Protein AF-A0AAD6JAU5-F1 (afdb_monomer_lite)

Sequence (182 aa):
MAEELGVFIPFVGGVDYGHVLLQPLETLCTVEETCVRDKAVESLCRIGSQMRETDLVEWFIPLVKDATIEQLLPIFLSLLKDEFPDVRLNIISKLDQVNQVIGIDLLSQSLLPAIVELAEDRHWRVRLAIIEYIPLLASQLGVGFFDDKLGALCMQWLQDMVCSNYRLRSSCESGYLLSALG

pLDDT: mean 78.56, std 14.15, range [31.66, 93.25]

Foldseek 3Di:
DLLVLLVCQVVQPHQVRNLVSLVVLLVQCPDPDPVSNVSSVVSLVSSLVRHDPVSCVVRVVVSVLVVVCVVVVVVLLVQCVDPDVVSVLVSLVCVVVVCVSCDDPVCVVRVVVSLLVQCVDPDQVSVVSSLLCLLVNCVRNDVVVCCVPVVVVVVVSVVPDDPPDPVSVCSVVVGPPVVSVD

InterPro domains:
  IPR000357 HEAT repeat [PF02985] (72-100)
  IPR011989 Armadillo-like helical [G3DSA:1.25.10.10] (1-66)
  IPR011989 Armadillo-like helical [G3DSA:1.25.10.10] (67-175)
  IPR016024 Armadillo-type fold [SSF48371] (3-155)
  IPR021133 HEAT, type 2 [PS50077] (72-110)
  IPR021133 HEAT, type 2 [PS50077] (111-149)
  IPR051023 Protein Phosphatase 2A Regulatory Subunit A [PTHR10648] (63-163)

Radius of gyration: 22.2 Å; chains: 1; bounding box: 51×30×57 Å

Secondary structure (DSSP, 8-state):
-HHHHTT-GGGTTSGGGGGGGHHHHHHHHTSS-HHHHHHHHHHHHHHHTTS-HHHIIIIIHHHHHHHHHHHHHHHHHHHHT-SSHHHHHHHHHTHHHHHHHH-HHHIIIIIHHHHHHHHT-SSHHHHHHHHHHHHHHHHHH-HHHHIIIIIHHHHHHHHHS-SS-HHHHHHHHHHTHHHH--

Structure (mmCIF, N/CA/C/O backbone):
data_AF-A0AAD6JAU5-F1
#
_entry.id   AF-A0AAD6JAU5-F1
#
loop_
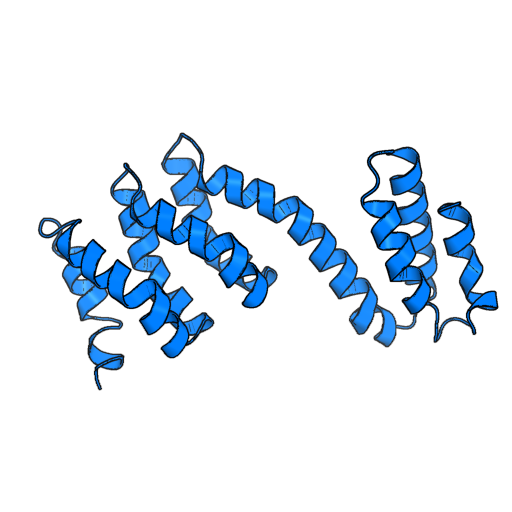_atom_site.group_PDB
_atom_site.id
_atom_site.type_symbol
_atom_site.label_atom_id
_atom_site.label_alt_id
_atom_site.label_comp_id
_atom_site.label_asym_id
_atom_site.label_entity_id
_atom_site.label_seq_id
_atom_site.pdbx_PDB_ins_code
_atom_site.Cartn_x
_atom_site.Cartn_y
_atom_site.Cartn_z
_atom_site.occupancy
_atom_site.B_iso_or_equiv
_atom_site.auth_seq_id
_atom_site.auth_comp_id
_atom_site.auth_asym_id
_atom_site.auth_atom_id
_atom_site.pdbx_PDB_model_num
ATOM 1 N N . MET A 1 1 ? -11.631 13.703 24.278 1.00 65.81 1 MET A N 1
ATOM 2 C CA . MET A 1 1 ? -12.483 13.687 23.068 1.00 65.81 1 MET A CA 1
ATOM 3 C C . MET A 1 1 ? -12.369 12.366 22.312 1.00 65.81 1 MET A C 1
ATOM 5 O O . MET A 1 1 ? -13.384 11.699 22.206 1.00 65.81 1 MET A O 1
ATOM 9 N N . ALA A 1 2 ? -11.178 11.922 21.881 1.00 76.94 2 ALA A N 1
ATOM 10 C CA . ALA A 1 2 ? -11.021 10.607 21.231 1.00 76.94 2 ALA A CA 1
ATOM 11 C C . ALA A 1 2 ? -11.482 9.427 22.115 1.00 76.94 2 ALA A C 1
ATOM 13 O O . ALA A 1 2 ? -12.239 8.581 21.660 1.00 76.94 2 ALA A O 1
ATOM 14 N N . GLU A 1 3 ? -11.111 9.441 23.399 1.00 78.31 3 GLU A N 1
ATOM 15 C CA . GLU A 1 3 ? -11.462 8.405 24.390 1.00 78.31 3 GLU A CA 1
ATOM 16 C C . GLU A 1 3 ? -12.973 8.237 24.626 1.00 78.31 3 GLU A C 1
ATOM 18 O O . GLU A 1 3 ? -13.445 7.143 24.932 1.00 78.31 3 GLU A O 1
ATOM 23 N N . GLU A 1 4 ? -13.754 9.308 24.462 1.00 83.25 4 GLU A N 1
ATOM 24 C CA . GLU A 1 4 ? -15.201 9.258 24.694 1.00 83.25 4 GLU A CA 1
ATOM 25 C C . GLU A 1 4 ? -15.909 8.458 23.598 1.00 83.25 4 GLU A C 1
ATOM 27 O O . GLU A 1 4 ? -16.848 7.720 23.891 1.00 83.25 4 GLU A O 1
ATOM 32 N N . LEU A 1 5 ? -15.410 8.509 22.357 1.00 83.06 5 LEU A N 1
ATOM 33 C CA . LEU A 1 5 ? -15.987 7.783 21.223 1.00 83.06 5 LEU A CA 1
ATOM 34 C C . LEU A 1 5 ? -15.961 6.262 21.432 1.00 83.06 5 LEU A C 1
ATOM 36 O O . LEU A 1 5 ? -16.886 5.572 21.006 1.00 83.06 5 LEU A O 1
ATOM 40 N N . GLY A 1 6 ? -14.974 5.735 22.165 1.00 78.56 6 GLY A N 1
ATOM 41 C CA . GLY A 1 6 ? -14.886 4.310 22.500 1.00 78.56 6 GLY A CA 1
ATOM 42 C C . GLY A 1 6 ? -16.035 3.785 23.375 1.00 78.56 6 GLY A C 1
ATOM 43 O O . GLY A 1 6 ? -16.209 2.572 23.498 1.00 78.56 6 GLY A O 1
ATOM 44 N N . VAL A 1 7 ? -16.826 4.677 23.984 1.00 85.31 7 VAL A N 1
ATOM 45 C CA . VAL A 1 7 ? -17.966 4.340 24.858 1.00 85.31 7 VAL A CA 1
ATOM 46 C C . VAL A 1 7 ? -19.317 4.697 24.222 1.00 85.31 7 VAL A C 1
ATOM 48 O O . VAL A 1 7 ? -20.361 4.476 24.833 1.00 85.31 7 VAL A O 1
ATOM 51 N N . PHE A 1 8 ? -19.326 5.222 22.992 1.00 86.25 8 PHE A N 1
ATOM 52 C CA . PHE A 1 8 ? -20.532 5.760 22.352 1.00 86.25 8 PHE A CA 1
ATOM 53 C C . PHE A 1 8 ? -21.433 4.717 21.673 1.00 86.25 8 PHE A C 1
ATOM 55 O O . PHE A 1 8 ? -22.533 5.064 21.246 1.00 86.25 8 PHE A O 1
ATOM 62 N N . ILE A 1 9 ? -21.028 3.442 21.620 1.00 82.50 9 ILE A N 1
ATOM 63 C CA . ILE A 1 9 ? -21.794 2.347 20.989 1.00 82.50 9 ILE A CA 1
ATOM 64 C C . ILE A 1 9 ? -23.279 2.313 21.422 1.00 82.50 9 ILE A C 1
ATOM 66 O O . ILE A 1 9 ? -24.149 2.228 20.552 1.00 82.50 9 ILE A O 1
ATOM 70 N N . PRO A 1 10 ? -23.632 2.434 22.720 1.00 83.44 10 PRO A N 1
ATOM 71 C CA . PRO A 1 10 ? -25.035 2.411 23.141 1.00 83.44 10 PRO A CA 1
ATOM 72 C C . PRO A 1 10 ? -25.862 3.587 22.603 1.00 83.44 10 PRO A C 1
ATOM 74 O O . PRO A 1 10 ? -27.079 3.476 22.483 1.00 83.44 10 PRO A O 1
ATOM 77 N N . PHE A 1 11 ? -25.217 4.707 22.272 1.00 85.25 11 PHE A N 1
ATOM 78 C CA . PHE A 1 11 ? -25.871 5.938 21.826 1.00 85.25 11 PHE A CA 1
ATOM 79 C C . PHE A 1 11 ? -26.048 6.013 20.305 1.00 85.25 11 PHE A C 1
ATOM 81 O O . PHE A 1 11 ? -26.857 6.807 19.834 1.00 85.25 11 PHE A O 1
ATOM 88 N N . VAL A 1 12 ? -25.336 5.178 19.541 1.00 83.62 12 VAL A N 1
ATOM 89 C CA . VAL A 1 12 ? -25.423 5.125 18.068 1.00 83.62 12 VAL A CA 1
ATOM 90 C C . VAL A 1 12 ? -26.372 4.043 17.543 1.00 83.62 12 VAL A C 1
ATOM 92 O O . VAL A 1 12 ? -26.467 3.853 16.338 1.00 83.62 12 VAL A O 1
ATOM 95 N N . GLY A 1 13 ? -27.102 3.351 18.423 1.00 81.75 13 GLY A N 1
ATOM 96 C CA . GLY A 1 13 ? -28.012 2.263 18.041 1.00 81.75 13 GLY A CA 1
ATOM 97 C C . GLY A 1 13 ? -27.487 0.861 18.356 1.00 81.75 13 GLY A C 1
ATOM 98 O O . GLY A 1 13 ? -28.058 -0.118 17.885 1.00 81.75 13 GLY A O 1
ATOM 99 N N . GLY A 1 14 ? -26.435 0.749 19.174 1.00 84.19 14 GLY A N 1
ATOM 100 C CA . GLY A 1 14 ? -25.863 -0.528 19.597 1.00 84.19 14 GLY A CA 1
ATOM 101 C C . GLY A 1 14 ? -24.732 -1.013 18.691 1.00 84.19 14 GLY A C 1
ATOM 102 O O . GLY A 1 14 ? -24.224 -0.278 17.845 1.00 84.19 14 GLY A O 1
ATOM 103 N N . VAL A 1 15 ? -24.316 -2.265 18.896 1.00 82.69 15 VAL A N 1
ATOM 104 C CA . VAL A 1 15 ? -23.154 -2.862 18.210 1.00 82.69 15 VAL A CA 1
ATOM 105 C C . VAL A 1 15 ? -23.325 -2.935 16.691 1.00 82.69 15 VAL A C 1
ATOM 107 O O . VAL A 1 15 ? -22.339 -2.798 15.976 1.00 82.69 15 VAL A O 1
ATOM 110 N N . ASP A 1 16 ? -24.565 -3.046 16.203 1.00 81.88 16 ASP A N 1
ATOM 111 C CA . ASP A 1 16 ? -24.885 -3.114 14.769 1.00 81.88 16 ASP A CA 1
ATOM 112 C C . ASP A 1 16 ? -24.488 -1.830 14.011 1.00 81.88 16 ASP A C 1
ATOM 114 O O . ASP A 1 16 ? -24.109 -1.876 12.842 1.00 81.88 16 ASP A O 1
ATOM 118 N N . TYR A 1 17 ? -24.529 -0.678 14.688 1.00 85.12 17 TYR A N 1
ATOM 119 C CA . TYR A 1 17 ? -24.205 0.638 14.120 1.00 85.12 17 TYR A CA 1
ATOM 120 C C . TYR A 1 17 ? -22.852 1.178 14.606 1.00 85.12 17 TYR A C 1
ATOM 122 O O . TYR A 1 17 ? -22.498 2.326 14.336 1.00 85.12 17 TYR A O 1
ATOM 130 N N . GLY A 1 18 ? -22.057 0.352 15.296 1.00 83.00 18 GLY A N 1
ATOM 131 C CA . GLY A 1 18 ? -20.743 0.746 15.808 1.00 83.00 18 GLY A CA 1
ATOM 132 C C . GLY A 1 18 ? -19.751 1.154 14.712 1.00 83.00 18 GLY A C 1
ATOM 133 O O . GLY A 1 18 ? -18.861 1.961 14.971 1.00 83.00 18 GLY A O 1
ATOM 134 N N . HIS A 1 19 ? -19.927 0.658 13.482 1.00 85.50 19 HIS A N 1
ATOM 135 C CA . HIS A 1 19 ? -19.072 0.979 12.332 1.00 85.50 19 HIS A CA 1
ATOM 136 C C . HIS A 1 19 ? -19.071 2.478 11.980 1.00 85.50 19 HIS A C 1
ATOM 138 O O . HIS A 1 19 ? -18.064 2.991 11.503 1.00 85.50 19 HIS A O 1
ATOM 144 N N . VAL A 1 20 ? -20.142 3.217 12.298 1.00 87.31 20 VAL A N 1
ATOM 145 C CA . VAL A 1 20 ? -20.247 4.668 12.043 1.00 87.31 20 VAL A CA 1
ATOM 146 C C . VAL A 1 20 ? -19.207 5.472 12.839 1.00 87.31 20 VAL A C 1
ATOM 148 O O . VAL A 1 20 ? -18.802 6.558 12.430 1.00 87.31 20 VAL A O 1
ATOM 151 N N . LEU A 1 21 ? -18.737 4.936 13.969 1.00 86.88 21 LEU A N 1
ATOM 152 C CA . LEU A 1 21 ? -17.722 5.576 14.811 1.00 86.88 21 LEU A CA 1
ATOM 153 C C . LEU A 1 21 ? -16.293 5.391 14.278 1.00 86.88 21 LEU A C 1
ATOM 155 O O . LEU A 1 21 ? -15.388 6.087 14.740 1.00 86.88 21 LEU A O 1
ATOM 159 N N . LEU A 1 22 ? -16.083 4.492 13.310 1.00 86.88 22 LEU A N 1
ATOM 160 C CA . LEU A 1 22 ? -14.762 4.212 12.750 1.00 86.88 22 LEU A CA 1
ATOM 161 C C . LEU A 1 22 ? -14.205 5.401 11.962 1.00 86.88 22 LEU A C 1
ATOM 163 O O . LEU A 1 22 ? -13.053 5.762 12.164 1.00 86.88 22 LEU A O 1
ATOM 167 N N . GLN A 1 23 ? -15.026 6.070 11.151 1.00 87.12 23 GLN A N 1
ATOM 168 C CA . GLN A 1 23 ? -14.590 7.193 10.311 1.00 87.12 23 GLN A CA 1
ATOM 169 C C . GLN A 1 23 ? -14.102 8.419 11.127 1.00 87.12 23 GLN A C 1
ATOM 171 O O . GLN A 1 23 ? -13.032 8.966 10.837 1.00 87.12 23 GLN A O 1
ATOM 176 N N . PRO A 1 24 ? -14.806 8.869 12.187 1.00 88.75 24 PRO A N 1
ATOM 177 C CA . PRO A 1 24 ? -14.270 9.897 13.080 1.00 88.75 24 PRO A CA 1
ATOM 178 C C . PRO A 1 24 ? -12.974 9.474 13.783 1.00 88.75 24 PRO A C 1
ATOM 180 O O . PRO A 1 24 ? -12.075 10.295 13.958 1.00 88.75 24 PRO A O 1
ATOM 183 N N . LEU A 1 25 ? -12.872 8.208 14.198 1.00 87.38 25 LEU A N 1
ATOM 184 C CA . LEU A 1 25 ? -11.688 7.695 14.887 1.00 87.38 25 LEU A CA 1
ATOM 185 C C . LEU A 1 25 ? -10.476 7.576 13.962 1.00 87.38 25 LEU A C 1
ATOM 187 O O . LEU A 1 25 ? -9.376 7.929 14.372 1.00 87.38 25 LEU A O 1
ATOM 191 N N . GLU A 1 26 ? -10.678 7.165 12.715 1.00 86.25 26 GLU A N 1
ATOM 192 C CA . GLU A 1 26 ? -9.663 7.171 11.661 1.00 86.25 26 GLU A CA 1
ATOM 193 C C . GLU A 1 26 ? -9.074 8.572 11.468 1.00 86.25 26 GLU A C 1
ATOM 195 O O . GLU A 1 26 ? -7.857 8.753 11.487 1.00 86.25 26 GLU A O 1
ATOM 200 N N . THR A 1 27 ? -9.936 9.591 11.402 1.00 86.44 27 THR A N 1
ATOM 201 C CA . THR A 1 27 ? -9.494 10.991 11.305 1.00 86.44 27 THR A CA 1
ATOM 202 C C . THR A 1 27 ? -8.655 11.399 12.520 1.00 86.44 27 THR A C 1
ATOM 204 O O . THR A 1 27 ? -7.679 12.127 12.388 1.00 86.44 27 THR A O 1
ATOM 207 N N . LEU A 1 28 ? -8.997 10.919 13.718 1.00 87.12 28 LEU A N 1
ATOM 208 C CA . LEU A 1 28 ? -8.228 11.198 14.934 1.00 87.12 28 LEU A CA 1
ATOM 209 C C . LEU A 1 28 ? -6.897 10.430 14.985 1.00 87.12 28 LEU A C 1
ATOM 211 O O . LEU A 1 28 ? -5.947 10.907 15.606 1.00 87.12 28 LEU A O 1
ATOM 215 N N . CYS A 1 29 ? -6.795 9.282 14.311 1.00 84.12 29 CYS A N 1
ATOM 216 C CA . CYS A 1 29 ? -5.558 8.512 14.181 1.00 84.12 29 CYS A CA 1
ATOM 217 C C . CYS A 1 29 ? -4.517 9.168 13.261 1.00 84.12 29 CYS A C 1
ATOM 219 O O . CYS A 1 29 ? -3.336 8.837 13.367 1.00 84.12 29 CYS A O 1
ATOM 221 N N . THR A 1 30 ? -4.909 10.104 12.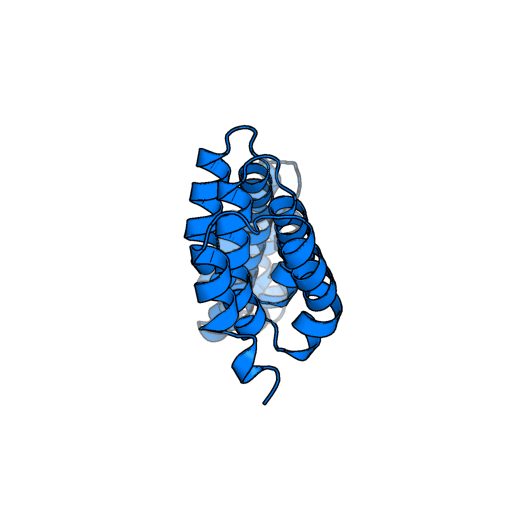396 1.00 84.12 30 THR A N 1
ATOM 222 C CA . THR A 1 30 ? -3.983 10.818 11.497 1.00 84.12 30 THR A CA 1
ATOM 223 C C . THR A 1 30 ? -3.498 12.159 12.057 1.00 84.12 30 THR A C 1
ATOM 225 O O . THR A 1 30 ? -2.586 12.765 11.497 1.00 84.12 30 THR A O 1
ATOM 228 N N . VAL A 1 31 ? -4.043 12.607 13.194 1.00 87.44 31 VAL A N 1
ATOM 229 C CA . VAL A 1 31 ? -3.652 13.862 13.856 1.00 87.44 31 VAL A CA 1
ATOM 230 C C . VAL A 1 31 ? -2.197 13.797 14.340 1.00 87.44 31 VAL A C 1
ATOM 232 O O . VAL A 1 31 ? -1.750 12.779 14.860 1.00 87.44 31 VAL A O 1
ATOM 235 N N . GLU A 1 32 ? -1.447 14.896 14.209 1.00 80.81 32 GLU A N 1
ATOM 236 C CA . GLU A 1 32 ? -0.022 14.948 14.587 1.00 80.81 32 GLU A CA 1
ATOM 237 C C . GLU A 1 32 ? 0.223 14.671 16.082 1.00 80.81 32 GLU A C 1
ATOM 239 O O . GLU A 1 32 ? 1.263 14.128 16.465 1.00 80.81 32 GLU A O 1
ATOM 244 N N . GLU A 1 33 ? -0.743 15.014 16.937 1.00 89.56 33 GLU A N 1
ATOM 245 C CA . GLU A 1 33 ? -0.639 14.855 18.384 1.00 89.56 33 GLU A CA 1
ATOM 246 C C . GLU A 1 33 ? -0.650 13.372 18.792 1.00 89.56 33 GLU A C 1
ATOM 248 O O . GLU A 1 33 ? -1.669 12.681 18.737 1.00 89.56 33 GLU A O 1
ATOM 253 N N . THR A 1 34 ? 0.501 12.881 19.262 1.00 86.12 34 THR A N 1
ATOM 254 C CA . THR A 1 34 ? 0.706 11.477 19.663 1.00 86.12 34 THR A CA 1
ATOM 255 C C . THR A 1 34 ? -0.297 11.017 20.716 1.00 86.12 34 THR A C 1
ATOM 257 O O . THR A 1 34 ? -0.883 9.951 20.566 1.00 86.12 34 THR A O 1
ATOM 260 N N . CYS A 1 35 ? -0.569 11.853 21.722 1.00 87.06 35 CYS A N 1
ATOM 261 C CA . CYS A 1 35 ? -1.530 11.548 22.781 1.00 87.06 35 CYS A CA 1
ATOM 262 C C . CYS A 1 35 ? -2.952 11.328 22.239 1.00 87.06 35 CYS A C 1
ATOM 264 O O . CYS A 1 35 ? -3.690 10.489 22.756 1.00 87.06 35 CYS A O 1
ATOM 266 N N . VAL A 1 36 ? -3.348 12.070 21.198 1.00 88.31 36 VAL A N 1
ATOM 267 C CA . VAL A 1 36 ? -4.672 11.939 20.571 1.00 88.31 36 VAL A CA 1
ATOM 268 C C . VAL A 1 36 ? -4.754 10.642 19.777 1.00 88.31 36 VAL A C 1
ATOM 270 O O . VAL A 1 36 ? -5.749 9.928 19.901 1.00 88.31 36 VAL A O 1
ATOM 273 N N . ARG A 1 37 ? -3.697 10.300 19.031 1.00 88.00 37 ARG A N 1
ATOM 274 C CA . ARG A 1 37 ? -3.624 9.039 18.283 1.00 88.00 37 ARG A CA 1
ATOM 275 C C . ARG A 1 37 ? -3.671 7.824 19.196 1.00 88.00 37 ARG A C 1
ATOM 277 O O . ARG A 1 37 ? -4.463 6.926 18.937 1.00 88.00 37 ARG A O 1
ATOM 284 N N . ASP A 1 38 ? -2.908 7.824 20.287 1.00 86.88 38 ASP A N 1
ATOM 285 C CA . ASP A 1 38 ? -2.909 6.719 21.253 1.00 86.88 38 ASP A CA 1
ATOM 286 C C . ASP A 1 38 ? -4.320 6.480 21.815 1.00 86.88 38 ASP A C 1
ATOM 288 O O . ASP A 1 38 ? -4.797 5.345 21.876 1.00 86.88 38 ASP A O 1
ATOM 292 N N . LYS A 1 39 ? -5.042 7.561 22.137 1.00 89.94 39 LYS A N 1
ATOM 293 C CA . LYS A 1 39 ? -6.429 7.493 22.620 1.00 89.94 39 LYS A CA 1
ATOM 294 C C . LYS A 1 39 ? -7.449 7.117 21.545 1.00 89.94 39 LYS A C 1
ATOM 296 O O . LYS A 1 39 ? -8.445 6.457 21.857 1.00 89.94 39 LYS A O 1
ATOM 301 N N . ALA A 1 40 ? -7.224 7.507 20.294 1.00 90.00 40 ALA A N 1
ATOM 302 C CA . ALA A 1 40 ? -8.049 7.086 19.167 1.00 90.00 40 ALA A CA 1
ATOM 303 C C . ALA A 1 40 ? -7.881 5.583 18.891 1.00 90.00 40 ALA A C 1
ATOM 305 O O . ALA A 1 40 ? -8.878 4.876 18.757 1.00 90.00 40 ALA A O 1
ATOM 306 N N . VAL A 1 41 ? -6.645 5.073 18.925 1.00 89.06 41 VAL A N 1
ATOM 307 C CA . VAL A 1 41 ? -6.339 3.642 18.779 1.00 89.06 41 VAL A CA 1
ATOM 308 C C . VAL A 1 41 ? -6.938 2.829 19.927 1.00 89.06 41 VAL A C 1
ATOM 310 O O . VAL A 1 41 ? -7.568 1.803 19.681 1.00 89.06 41 VAL A O 1
ATOM 313 N N . GLU A 1 42 ? -6.823 3.296 21.173 1.00 90.12 42 GLU A N 1
ATOM 314 C CA . GLU A 1 42 ? -7.460 2.648 22.330 1.00 90.12 42 GLU A CA 1
ATOM 315 C C . GLU A 1 42 ? -8.984 2.523 22.135 1.00 90.12 42 GLU A C 1
ATOM 317 O O . GLU A 1 42 ? -9.574 1.464 22.372 1.00 90.12 42 GLU A O 1
ATOM 322 N N . SER A 1 43 ? -9.616 3.582 21.622 1.00 91.12 43 SER A N 1
ATOM 323 C CA . SER A 1 43 ? -11.053 3.609 21.331 1.00 91.12 43 SER A CA 1
ATOM 324 C C . SER A 1 43 ? -11.437 2.692 20.167 1.00 91.12 43 SER A C 1
ATOM 326 O O . SER A 1 43 ? -12.424 1.965 20.278 1.00 91.12 43 SER A O 1
ATOM 328 N N . LEU A 1 44 ? -10.643 2.656 19.091 1.00 89.94 44 LEU A N 1
ATOM 329 C CA . LEU A 1 44 ? -10.824 1.729 17.967 1.00 89.94 44 LEU A CA 1
ATOM 330 C C . LEU A 1 44 ? -10.743 0.274 18.424 1.00 89.94 44 LEU A C 1
ATOM 332 O O . LEU A 1 44 ? -11.640 -0.507 18.120 1.00 89.94 44 LEU A O 1
ATOM 336 N N . CYS A 1 45 ? -9.719 -0.088 19.201 1.00 89.25 45 CYS A N 1
ATOM 337 C CA . CYS A 1 45 ? -9.559 -1.437 19.746 1.00 89.25 45 CYS A CA 1
ATOM 338 C C . CYS A 1 45 ? -10.750 -1.836 20.627 1.00 89.25 45 CYS A C 1
ATOM 340 O O . CYS A 1 45 ? -11.248 -2.962 20.550 1.00 89.25 45 CYS A O 1
ATOM 342 N N . ARG A 1 46 ? -11.251 -0.900 21.441 1.00 89.31 46 ARG A N 1
ATOM 343 C CA . ARG A 1 46 ? -12.417 -1.129 22.299 1.00 89.31 46 ARG A CA 1
ATOM 344 C C . ARG A 1 46 ? -13.689 -1.374 21.490 1.00 89.31 46 ARG A C 1
ATOM 346 O O . ARG A 1 46 ? -14.461 -2.267 21.847 1.00 89.31 46 ARG A O 1
ATOM 353 N N . ILE A 1 47 ? -13.904 -0.612 20.419 1.00 88.31 47 ILE A N 1
ATOM 354 C CA . ILE A 1 47 ? -15.045 -0.798 19.517 1.00 88.31 47 ILE A CA 1
ATOM 355 C C . ILE A 1 47 ? -14.909 -2.115 18.750 1.00 88.31 47 ILE A C 1
ATOM 357 O O . ILE A 1 47 ? -15.843 -2.913 18.764 1.00 88.31 47 ILE A O 1
ATOM 361 N N . GLY A 1 48 ? -13.732 -2.396 18.184 1.00 86.12 48 GLY A N 1
ATOM 362 C CA . GLY A 1 48 ? -13.445 -3.646 17.479 1.00 86.12 48 GLY A CA 1
ATOM 363 C C . GLY A 1 48 ? -13.702 -4.888 18.339 1.00 86.12 48 GLY A C 1
ATOM 364 O O . GLY A 1 48 ? -14.275 -5.857 17.857 1.00 86.12 48 GLY A O 1
ATOM 365 N N . SER A 1 49 ? -13.395 -4.847 19.643 1.00 87.81 49 SER A N 1
ATOM 366 C CA . SER A 1 49 ? -13.666 -5.972 20.559 1.00 87.81 49 SER A CA 1
ATOM 367 C C . SER A 1 49 ? -15.155 -6.258 20.810 1.00 87.81 49 SER A C 1
ATOM 369 O O . SER A 1 49 ? -15.504 -7.332 21.294 1.00 87.81 49 SER A O 1
ATOM 371 N N . GLN A 1 50 ? -16.029 -5.295 20.510 1.00 86.69 50 GLN A N 1
ATOM 372 C CA . GLN A 1 50 ? -17.479 -5.385 20.701 1.00 86.69 50 GLN A CA 1
ATOM 373 C C . GLN A 1 50 ? -18.237 -5.583 19.380 1.00 86.69 50 GLN A C 1
ATOM 375 O O . GLN A 1 50 ? -19.445 -5.822 19.401 1.00 86.69 50 GLN A O 1
ATOM 380 N N . MET A 1 51 ? -17.551 -5.466 18.240 1.00 84.81 51 MET A N 1
ATOM 381 C CA . MET A 1 51 ? -18.133 -5.662 16.916 1.00 84.81 51 MET A CA 1
ATOM 382 C C . MET A 1 51 ? -18.358 -7.143 16.618 1.00 84.81 51 MET A C 1
ATOM 384 O O . MET A 1 51 ? -17.669 -8.025 17.132 1.00 84.81 51 MET A O 1
ATOM 388 N N . ARG A 1 52 ? -19.331 -7.418 15.747 1.00 86.06 52 ARG A N 1
ATOM 389 C CA . ARG A 1 52 ? -19.550 -8.764 15.213 1.00 86.06 52 ARG A CA 1
ATOM 390 C C . ARG A 1 52 ? -18.470 -9.102 14.193 1.00 86.06 52 ARG A C 1
ATOM 392 O O . ARG A 1 52 ? -17.902 -8.216 13.560 1.00 86.06 52 ARG A O 1
ATOM 399 N N . GLU A 1 53 ? -18.254 -10.394 13.974 1.00 86.19 53 GLU A N 1
ATOM 400 C CA . GLU A 1 53 ? -17.283 -10.886 12.987 1.00 86.19 53 GLU A CA 1
ATOM 401 C C . GLU A 1 53 ? -17.542 -10.337 11.576 1.00 86.19 53 GLU A C 1
ATOM 403 O O . GLU A 1 53 ? -16.594 -10.009 10.869 1.00 86.19 53 GLU A O 1
ATOM 408 N N . THR A 1 54 ? -18.808 -10.165 11.180 1.00 86.31 54 THR A N 1
ATOM 409 C CA . THR A 1 54 ? -19.171 -9.577 9.880 1.00 86.31 54 THR A CA 1
ATOM 410 C C . THR A 1 54 ? -18.700 -8.133 9.754 1.00 86.31 54 THR A C 1
ATOM 412 O O . THR A 1 54 ? -18.036 -7.786 8.782 1.00 86.31 54 THR A O 1
ATOM 415 N N . ASP A 1 55 ? -18.981 -7.315 10.769 1.00 86.06 55 ASP A N 1
ATOM 416 C CA . ASP A 1 55 ? -18.672 -5.884 10.764 1.00 86.06 55 ASP A CA 1
ATOM 417 C C . ASP A 1 55 ? -17.153 -5.654 10.887 1.00 86.06 55 ASP A C 1
ATOM 419 O O . ASP A 1 55 ? -16.603 -4.716 10.309 1.00 86.06 55 ASP A O 1
ATOM 423 N N . LEU A 1 56 ? -16.452 -6.557 11.584 1.00 86.62 56 LEU A N 1
ATOM 424 C CA . LEU A 1 56 ? -14.992 -6.585 11.634 1.00 86.62 56 LEU A CA 1
ATOM 425 C C . LEU A 1 56 ? -14.381 -6.813 10.251 1.00 86.62 56 LEU A C 1
ATOM 427 O O . LEU A 1 56 ? -13.476 -6.079 9.857 1.00 86.62 56 LEU A O 1
ATOM 431 N N . VAL A 1 57 ? -14.863 -7.818 9.516 1.00 87.50 57 VAL A N 1
ATOM 432 C CA . VAL A 1 57 ? -14.330 -8.138 8.184 1.00 87.50 57 VAL A CA 1
ATOM 433 C C . VAL A 1 57 ? -14.669 -7.053 7.167 1.00 87.50 57 VAL A C 1
ATOM 435 O O . VAL A 1 57 ? -13.832 -6.735 6.326 1.00 87.50 57 VAL A O 1
ATOM 438 N N . GLU A 1 58 ? -15.866 -6.478 7.248 1.00 88.00 58 GLU A N 1
ATOM 439 C CA . GLU A 1 58 ? -16.349 -5.507 6.267 1.00 88.00 58 GLU A CA 1
ATOM 440 C C . GLU A 1 58 ? -15.793 -4.093 6.488 1.00 88.00 58 GLU A C 1
ATOM 442 O O . GLU A 1 58 ? -15.494 -3.410 5.514 1.00 88.00 58 GLU A O 1
ATOM 447 N N . TRP A 1 59 ? -15.603 -3.659 7.741 1.00 86.38 59 TRP A N 1
ATOM 448 C CA . TRP A 1 59 ? -15.260 -2.263 8.048 1.00 86.38 59 TRP A CA 1
ATOM 449 C C . TRP A 1 59 ? -13.926 -2.101 8.772 1.00 86.38 59 TRP A C 1
ATOM 451 O O . TRP A 1 59 ? -13.141 -1.216 8.439 1.00 86.38 59 TRP A O 1
ATOM 461 N N . PHE A 1 60 ? -13.639 -2.952 9.759 1.00 85.50 60 PHE A N 1
ATOM 462 C CA . PHE A 1 60 ? -12.450 -2.785 10.597 1.00 85.50 60 PHE A CA 1
ATOM 463 C C . PHE A 1 60 ? -11.166 -3.238 9.889 1.00 85.50 60 PHE A C 1
ATOM 465 O O . PHE A 1 60 ? -10.155 -2.537 9.929 1.00 85.50 60 PHE A O 1
ATOM 472 N N . ILE A 1 61 ? -11.196 -4.398 9.223 1.00 87.31 61 ILE A N 1
ATOM 473 C CA . ILE A 1 61 ? -10.033 -4.930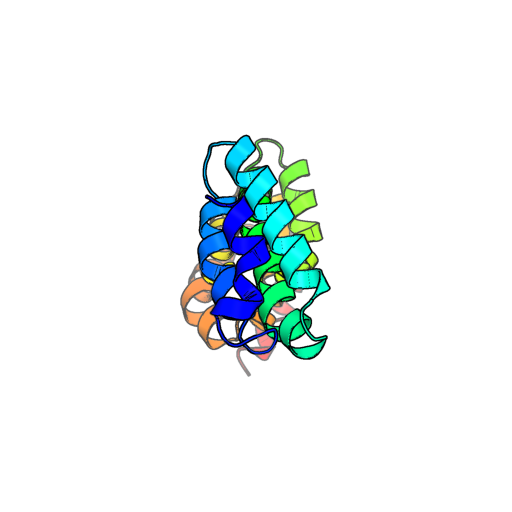 8.499 1.00 87.31 61 ILE A CA 1
ATOM 474 C C . ILE A 1 61 ? -9.604 -3.996 7.354 1.00 87.31 61 ILE A C 1
ATOM 476 O O . ILE A 1 61 ? -8.408 -3.696 7.292 1.00 87.31 61 ILE A O 1
ATOM 480 N N . PRO A 1 62 ? -10.507 -3.507 6.476 1.00 87.19 62 PRO A N 1
ATOM 481 C CA . PRO A 1 62 ? -10.126 -2.574 5.418 1.00 87.19 62 PRO A CA 1
ATOM 482 C C . PRO A 1 62 ? -9.535 -1.277 5.965 1.00 87.19 62 PRO A C 1
ATOM 484 O O . PRO A 1 62 ? -8.462 -0.890 5.526 1.00 87.19 62 PRO A O 1
ATOM 487 N N . LEU A 1 63 ? -10.133 -0.687 7.005 1.00 87.00 63 LEU A N 1
ATOM 488 C CA . LEU A 1 63 ? -9.626 0.543 7.623 1.00 87.00 63 LEU A CA 1
ATOM 489 C C . LEU A 1 63 ? -8.182 0.397 8.119 1.00 87.00 63 LEU A C 1
ATOM 491 O O . LEU A 1 63 ? -7.326 1.229 7.826 1.00 87.00 63 LEU A O 1
ATOM 495 N N . VAL A 1 64 ? -7.875 -0.679 8.852 1.00 85.94 64 VAL A N 1
ATOM 496 C CA . VAL A 1 64 ? -6.507 -0.916 9.349 1.00 85.94 64 VAL A CA 1
ATOM 497 C C . VAL A 1 64 ? -5.543 -1.181 8.193 1.00 85.94 64 VAL A C 1
ATOM 499 O O . VAL A 1 64 ?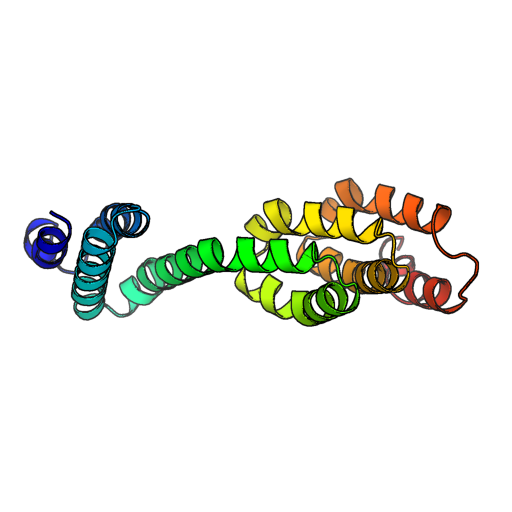 -4.395 -0.724 8.220 1.00 85.94 64 VAL A O 1
ATOM 502 N N . LYS A 1 65 ? -5.996 -1.919 7.175 1.00 85.69 65 LYS A N 1
ATOM 503 C CA . LYS A 1 65 ? -5.211 -2.205 5.976 1.00 85.69 65 LYS A CA 1
ATOM 504 C C . LYS A 1 65 ? -4.862 -0.909 5.237 1.00 85.69 65 LYS A C 1
ATOM 506 O O . LYS A 1 65 ? -3.686 -0.698 4.949 1.00 85.69 65 LYS A O 1
ATOM 511 N N . ASP A 1 66 ? -5.841 -0.048 4.992 1.00 84.69 66 ASP A N 1
ATOM 512 C CA . ASP A 1 66 ? -5.680 1.200 4.248 1.00 84.69 66 ASP A CA 1
ATOM 513 C C . ASP A 1 66 ? -4.773 2.172 5.009 1.00 84.69 66 ASP A C 1
ATOM 515 O O . ASP A 1 66 ? -3.776 2.630 4.453 1.00 84.69 66 ASP A O 1
ATOM 519 N N . ALA A 1 67 ? -4.988 2.352 6.317 1.00 82.81 67 ALA A N 1
ATOM 520 C CA . ALA A 1 67 ? -4.107 3.162 7.162 1.00 82.81 67 ALA A CA 1
ATOM 521 C C . ALA A 1 67 ? -2.653 2.648 7.171 1.00 82.81 67 ALA A C 1
ATOM 523 O O . ALA A 1 67 ? -1.698 3.428 7.159 1.00 82.81 67 ALA A O 1
ATOM 524 N N . THR A 1 68 ? -2.458 1.324 7.163 1.00 84.88 68 THR A N 1
ATOM 525 C CA . THR A 1 68 ? -1.115 0.726 7.080 1.00 84.88 68 THR A CA 1
ATOM 526 C C . THR A 1 68 ? -0.479 0.985 5.716 1.00 84.88 68 THR A C 1
ATOM 528 O O . THR A 1 68 ? 0.708 1.309 5.640 1.00 84.88 68 THR A O 1
ATOM 531 N N . ILE A 1 69 ? -1.252 0.859 4.634 1.00 86.19 69 ILE A N 1
ATOM 532 C CA . ILE A 1 69 ? -0.785 1.125 3.271 1.00 86.19 69 ILE A CA 1
ATOM 533 C C . ILE A 1 69 ? -0.406 2.597 3.121 1.00 86.19 69 ILE A C 1
ATOM 535 O O . ILE A 1 69 ? 0.675 2.874 2.614 1.00 86.19 69 ILE A O 1
ATOM 539 N N . GLU A 1 70 ? -1.221 3.533 3.600 1.00 84.00 70 GLU A N 1
ATOM 540 C CA . GLU A 1 70 ? -0.936 4.971 3.528 1.00 84.00 70 GLU A CA 1
ATOM 541 C C . GLU A 1 70 ? 0.375 5.356 4.219 1.00 84.00 70 GLU A C 1
ATOM 543 O O . GLU A 1 70 ? 1.085 6.242 3.746 1.00 84.00 70 GLU A O 1
ATOM 548 N N . GLN A 1 71 ? 0.738 4.675 5.308 1.00 83.81 71 GLN A N 1
ATOM 549 C CA . GLN A 1 71 ? 2.001 4.925 6.007 1.00 83.81 71 GLN A CA 1
ATOM 550 C C . GLN A 1 71 ? 3.194 4.195 5.382 1.00 83.81 71 GLN A C 1
ATOM 552 O O . GLN A 1 71 ? 4.300 4.737 5.331 1.00 83.81 71 GLN A O 1
ATOM 557 N N . LEU A 1 72 ? 2.996 2.966 4.903 1.00 85.12 72 LEU A N 1
ATOM 558 C CA . LEU A 1 72 ? 4.074 2.138 4.361 1.00 85.12 72 LEU A CA 1
ATOM 559 C C . LEU A 1 72 ? 4.411 2.491 2.906 1.00 85.12 72 LEU A C 1
ATOM 561 O O . LEU A 1 72 ? 5.576 2.427 2.506 1.00 85.12 72 LEU A O 1
ATOM 565 N N . LEU A 1 73 ? 3.414 2.879 2.111 1.00 86.81 73 LEU A N 1
ATOM 566 C CA . LEU A 1 73 ? 3.566 3.173 0.688 1.00 86.81 73 LEU A CA 1
ATOM 567 C C . LEU A 1 73 ? 4.554 4.322 0.421 1.00 86.81 73 LEU A C 1
ATOM 569 O O . LEU A 1 73 ? 5.429 4.130 -0.424 1.00 86.81 73 LEU A O 1
ATOM 573 N N . PRO A 1 74 ? 4.523 5.467 1.131 1.00 88.25 74 PRO A N 1
ATOM 574 C CA . PRO A 1 74 ? 5.515 6.527 0.952 1.00 88.25 74 PRO A CA 1
ATOM 575 C C . PRO A 1 74 ? 6.947 6.055 1.219 1.00 88.25 74 PRO A C 1
ATOM 577 O O . PRO A 1 74 ? 7.863 6.429 0.490 1.00 88.25 74 PRO A O 1
ATOM 580 N N . ILE A 1 75 ? 7.143 5.192 2.222 1.00 89.50 75 ILE A N 1
ATOM 581 C CA . ILE A 1 75 ? 8.453 4.603 2.531 1.00 89.50 75 ILE A CA 1
ATOM 582 C C . ILE A 1 75 ? 8.899 3.716 1.366 1.00 89.50 75 ILE A C 1
ATOM 584 O O . ILE A 1 75 ? 10.029 3.826 0.896 1.00 89.50 75 ILE A O 1
ATOM 588 N N . PHE A 1 76 ? 8.000 2.878 0.849 1.00 88.69 76 PHE A N 1
ATOM 589 C CA . PHE A 1 76 ? 8.284 2.016 -0.294 1.00 88.69 76 PHE A CA 1
ATOM 590 C C . PHE A 1 76 ? 8.639 2.819 -1.556 1.00 88.69 76 PHE A C 1
ATOM 592 O O . PHE A 1 76 ? 9.629 2.520 -2.222 1.00 88.69 76 PHE A O 1
ATOM 599 N N . LEU A 1 77 ? 7.883 3.882 -1.852 1.00 88.50 77 LEU A N 1
ATOM 600 C CA . LEU A 1 77 ? 8.160 4.803 -2.958 1.00 88.50 77 LEU A CA 1
ATOM 601 C C . LEU A 1 77 ? 9.492 5.543 -2.768 1.00 88.50 77 LEU A C 1
ATOM 603 O O . LEU A 1 77 ? 10.226 5.733 -3.736 1.00 88.50 77 LEU A O 1
ATOM 607 N N . SER A 1 78 ? 9.840 5.916 -1.534 1.00 90.25 78 SER A N 1
ATOM 608 C CA . SER A 1 78 ? 11.144 6.509 -1.223 1.00 90.25 78 SER A CA 1
ATOM 609 C C . SER A 1 78 ? 12.288 5.533 -1.501 1.00 90.25 78 SER A C 1
ATOM 611 O O . SER A 1 78 ? 13.299 5.937 -2.065 1.00 90.25 78 SER A O 1
ATOM 613 N N . LEU A 1 79 ? 12.133 4.252 -1.151 1.00 90.50 79 LEU A N 1
ATOM 614 C CA . LEU A 1 79 ? 13.143 3.217 -1.406 1.00 90.50 79 LEU A CA 1
ATOM 615 C C . LEU A 1 79 ? 13.263 2.867 -2.895 1.00 90.50 79 LEU A C 1
ATOM 617 O O . LEU A 1 79 ? 14.347 2.536 -3.373 1.00 90.50 79 LEU A O 1
ATOM 621 N N . LEU A 1 80 ? 12.170 2.974 -3.655 1.00 89.25 80 LEU A N 1
ATOM 622 C CA . LEU A 1 80 ? 12.221 2.876 -5.114 1.00 89.25 80 LEU A CA 1
ATOM 623 C C . LEU A 1 80 ? 13.059 3.997 -5.732 1.00 89.25 80 LEU A C 1
ATOM 625 O O . LEU A 1 80 ? 13.658 3.781 -6.774 1.00 89.25 80 LEU A O 1
ATOM 629 N N . LYS A 1 81 ? 13.155 5.160 -5.087 1.00 88.94 81 LYS A N 1
ATOM 630 C CA . LYS A 1 81 ? 13.954 6.306 -5.546 1.00 88.94 81 LYS A CA 1
ATOM 631 C C . LYS A 1 81 ? 15.295 6.444 -4.821 1.00 88.94 81 LYS A C 1
ATOM 633 O O . LYS A 1 81 ? 15.908 7.508 -4.868 1.00 88.94 81 LYS A O 1
ATOM 638 N N . ASP A 1 82 ? 15.747 5.385 -4.155 1.00 93.25 82 ASP A N 1
ATOM 639 C CA . ASP A 1 82 ? 16.992 5.392 -3.387 1.00 93.25 82 ASP A CA 1
ATOM 640 C C . ASP A 1 82 ? 18.209 5.692 -4.276 1.00 93.25 82 ASP A C 1
ATOM 642 O O . ASP A 1 82 ? 18.220 5.343 -5.459 1.00 93.25 82 ASP A O 1
ATOM 646 N N . GLU A 1 83 ? 19.254 6.313 -3.724 1.00 90.88 83 GLU A N 1
ATOM 647 C CA . GLU A 1 83 ? 20.480 6.626 -4.468 1.00 90.88 83 GLU A CA 1
ATOM 648 C C . GLU A 1 83 ? 21.200 5.352 -4.948 1.00 90.88 83 GLU A C 1
ATOM 650 O O . GLU A 1 83 ? 21.758 5.316 -6.054 1.00 90.88 83 GLU A O 1
ATOM 655 N N . PHE A 1 84 ? 21.134 4.271 -4.166 1.00 90.94 84 PHE A N 1
ATOM 656 C CA . PHE A 1 84 ? 21.818 3.019 -4.451 1.00 90.94 84 PHE A CA 1
ATOM 657 C C . PHE A 1 84 ? 20.972 2.101 -5.353 1.00 90.94 84 PHE A C 1
ATOM 659 O O . PHE A 1 84 ? 19.871 1.688 -4.982 1.00 90.94 84 PHE A O 1
ATOM 666 N N . PRO A 1 85 ? 21.489 1.691 -6.528 1.00 89.38 85 PRO A N 1
ATOM 667 C CA . PRO A 1 85 ? 20.737 0.857 -7.468 1.00 89.38 85 PRO A CA 1
ATOM 668 C C . PRO A 1 85 ? 20.393 -0.527 -6.907 1.00 89.38 85 PRO A C 1
ATOM 670 O O . PRO A 1 85 ? 19.366 -1.089 -7.278 1.00 89.38 85 PRO A O 1
ATOM 673 N N . ASP A 1 86 ? 21.209 -1.068 -5.999 1.00 91.31 86 ASP A N 1
ATOM 674 C CA . ASP A 1 86 ? 20.941 -2.361 -5.360 1.00 91.31 86 ASP A CA 1
ATOM 675 C C . ASP A 1 86 ? 19.709 -2.307 -4.447 1.00 91.31 86 ASP A C 1
ATOM 677 O O . ASP A 1 86 ? 18.942 -3.268 -4.391 1.00 91.31 86 ASP A O 1
ATOM 681 N N . VAL A 1 87 ? 19.468 -1.169 -3.782 1.00 92.88 87 VAL A N 1
ATOM 682 C CA . VAL A 1 87 ? 18.250 -0.958 -2.989 1.00 92.88 87 VAL A CA 1
ATOM 683 C C . VAL A 1 87 ? 17.045 -0.958 -3.921 1.00 92.88 87 VAL A C 1
ATOM 685 O O . VAL A 1 87 ? 16.139 -1.766 -3.730 1.00 92.88 87 VAL A O 1
ATOM 688 N N . ARG A 1 88 ? 17.078 -0.163 -4.999 1.00 92.56 88 ARG A N 1
ATOM 689 C CA . ARG A 1 88 ? 15.992 -0.116 -5.994 1.00 92.56 88 ARG A CA 1
ATOM 690 C C . ARG A 1 88 ? 15.677 -1.499 -6.572 1.00 92.56 88 ARG A C 1
ATOM 692 O O . ARG A 1 88 ? 14.517 -1.902 -6.609 1.00 92.56 88 ARG A O 1
ATOM 699 N N . LEU A 1 89 ? 16.702 -2.267 -6.953 1.00 89.75 89 LEU A N 1
ATOM 700 C CA . LEU A 1 89 ? 16.552 -3.637 -7.466 1.00 89.75 89 LEU A CA 1
ATOM 701 C C . LEU A 1 89 ? 15.909 -4.587 -6.450 1.00 89.75 89 LEU A C 1
ATOM 703 O O . LEU A 1 89 ? 15.029 -5.370 -6.815 1.00 89.75 89 LEU A O 1
ATOM 707 N N . ASN A 1 90 ? 16.317 -4.513 -5.181 1.00 90.69 90 ASN A N 1
ATOM 708 C CA . ASN A 1 90 ? 15.722 -5.326 -4.123 1.00 90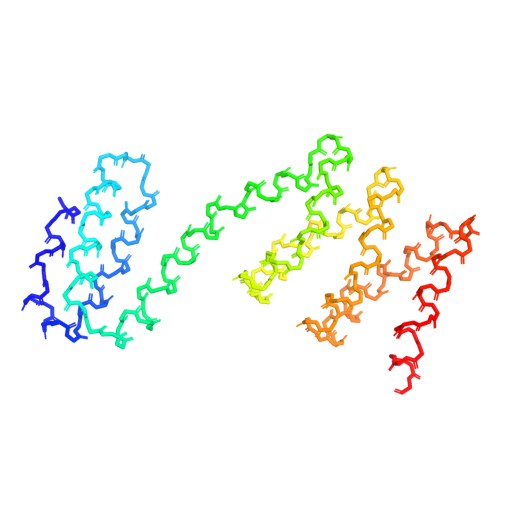.69 90 ASN A CA 1
ATOM 709 C C . ASN A 1 90 ? 14.226 -5.039 -3.990 1.00 90.69 90 ASN A C 1
ATOM 711 O O . ASN A 1 90 ? 13.432 -5.975 -3.897 1.00 90.69 90 ASN A O 1
ATOM 715 N N . ILE A 1 91 ? 13.837 -3.767 -4.047 1.00 91.56 91 ILE A N 1
ATOM 716 C CA . ILE A 1 91 ? 12.434 -3.365 -3.960 1.00 91.56 91 ILE A CA 1
ATOM 717 C C . ILE A 1 91 ? 11.641 -3.823 -5.190 1.00 91.56 91 ILE A C 1
ATOM 719 O O . ILE A 1 91 ? 10.580 -4.425 -5.032 1.00 91.56 91 ILE A O 1
ATOM 723 N N . ILE A 1 92 ? 12.182 -3.652 -6.402 1.00 89.19 92 ILE A N 1
ATOM 724 C CA . ILE A 1 92 ? 11.555 -4.132 -7.647 1.00 89.19 92 ILE A CA 1
ATOM 725 C C . ILE A 1 92 ? 11.302 -5.645 -7.586 1.00 89.19 92 ILE A C 1
ATOM 727 O O . ILE A 1 92 ? 10.214 -6.105 -7.924 1.00 89.19 92 ILE A O 1
ATOM 731 N N . SER A 1 93 ? 12.254 -6.425 -7.064 1.00 88.88 93 SER A N 1
ATOM 732 C CA . SER A 1 93 ? 12.098 -7.883 -6.926 1.00 88.88 93 SER A CA 1
ATOM 733 C C . SER A 1 93 ? 10.963 -8.310 -5.982 1.00 88.88 93 SER A C 1
ATOM 735 O O . SER A 1 93 ? 10.518 -9.458 -6.023 1.00 88.88 93 SER A O 1
ATOM 737 N N . LYS A 1 94 ? 10.503 -7.406 -5.108 1.00 88.44 94 LYS A N 1
ATOM 738 C CA . LYS A 1 94 ? 9.421 -7.633 -4.137 1.00 88.44 94 LYS A CA 1
ATOM 739 C C . LYS A 1 94 ? 8.130 -6.894 -4.491 1.00 88.44 94 LYS A C 1
ATOM 741 O O . LYS A 1 94 ? 7.158 -6.996 -3.747 1.00 88.44 94 LYS A O 1
ATOM 746 N N . LEU A 1 95 ? 8.095 -6.198 -5.626 1.00 85.00 95 LEU A N 1
ATOM 747 C CA . LEU A 1 95 ? 6.989 -5.316 -5.996 1.00 85.00 95 LEU A CA 1
ATOM 748 C C . LEU A 1 95 ? 5.681 -6.077 -6.265 1.00 85.00 95 LEU A C 1
ATOM 750 O O . LEU A 1 95 ? 4.612 -5.559 -5.970 1.00 85.00 95 LEU A O 1
ATOM 754 N N . ASP A 1 96 ? 5.752 -7.335 -6.716 1.00 83.94 96 ASP A N 1
ATOM 755 C CA . ASP A 1 96 ? 4.588 -8.230 -6.861 1.00 83.94 96 ASP A CA 1
ATOM 756 C C . ASP A 1 96 ? 3.821 -8.415 -5.537 1.00 83.94 96 ASP A C 1
ATOM 758 O O . ASP A 1 96 ? 2.615 -8.189 -5.470 1.00 83.94 96 ASP A O 1
ATOM 762 N N . GLN A 1 97 ? 4.526 -8.720 -4.442 1.00 83.69 97 GLN A N 1
ATOM 763 C CA . GLN A 1 97 ? 3.885 -8.936 -3.136 1.00 83.69 97 GLN A CA 1
ATOM 764 C C . GLN A 1 97 ? 3.176 -7.675 -2.639 1.00 83.69 97 GLN A C 1
ATOM 766 O O . GLN A 1 97 ? 2.103 -7.744 -2.050 1.00 83.69 97 GLN A O 1
ATOM 771 N N . VAL A 1 98 ? 3.777 -6.516 -2.897 1.00 82.69 98 VAL A N 1
ATOM 772 C CA . VAL A 1 98 ? 3.228 -5.219 -2.500 1.00 82.69 98 VAL A CA 1
ATOM 773 C C . VAL A 1 98 ? 2.006 -4.861 -3.342 1.00 82.69 98 VAL A C 1
ATOM 775 O O . VAL A 1 98 ? 0.997 -4.407 -2.809 1.00 82.69 98 VAL A O 1
ATOM 778 N N . ASN A 1 99 ? 2.047 -5.155 -4.637 1.00 81.06 99 ASN A N 1
ATOM 779 C CA . ASN A 1 99 ? 0.929 -4.963 -5.550 1.00 81.06 99 ASN A CA 1
ATOM 780 C C . ASN A 1 99 ? -0.319 -5.773 -5.133 1.00 81.06 99 ASN A C 1
ATOM 782 O O . ASN A 1 99 ? -1.419 -5.224 -5.081 1.00 81.06 99 ASN A O 1
ATOM 786 N N . GLN A 1 100 ? -0.146 -7.030 -4.706 1.00 81.19 100 GLN A N 1
ATOM 787 C CA . GLN A 1 100 ? -1.249 -7.862 -4.193 1.00 81.19 100 GLN A CA 1
ATOM 788 C C . GLN A 1 100 ? -1.949 -7.256 -2.965 1.00 81.19 100 GLN A C 1
ATOM 790 O O . GLN A 1 100 ? -3.140 -7.484 -2.751 1.00 81.19 100 GLN A O 1
ATOM 795 N N . VAL A 1 101 ? -1.224 -6.484 -2.152 1.00 81.00 101 VAL A N 1
ATOM 796 C CA . VAL A 1 101 ? -1.768 -5.846 -0.946 1.00 81.00 101 VAL A CA 1
ATOM 797 C C . VAL A 1 101 ? -2.434 -4.509 -1.276 1.00 81.00 101 VAL A C 1
ATOM 799 O O . VAL A 1 101 ? -3.523 -4.242 -0.769 1.00 81.00 101 VAL A O 1
ATOM 802 N N . ILE A 1 102 ? -1.811 -3.698 -2.135 1.00 79.62 102 ILE A N 1
ATOM 803 C CA . ILE A 1 102 ? -2.251 -2.339 -2.487 1.00 79.62 102 ILE A CA 1
ATOM 804 C C . ILE A 1 102 ? -3.538 -2.339 -3.320 1.00 79.62 102 ILE A C 1
ATOM 806 O O . ILE A 1 102 ? -4.398 -1.486 -3.119 1.00 79.62 102 ILE A O 1
ATOM 810 N N . GLY A 1 103 ? -3.683 -3.295 -4.238 1.00 80.00 103 GLY A N 1
ATOM 811 C CA . GLY A 1 103 ? -4.787 -3.303 -5.194 1.00 80.00 103 GLY A CA 1
ATOM 812 C C . GLY A 1 103 ? -4.565 -2.377 -6.397 1.00 80.00 103 GLY A C 1
ATOM 813 O O . GLY A 1 103 ? -3.626 -1.583 -6.458 1.00 80.00 103 GLY A O 1
ATOM 814 N N . ILE A 1 104 ? -5.437 -2.515 -7.396 1.00 77.50 104 ILE A N 1
ATOM 815 C CA . ILE A 1 104 ? -5.254 -1.944 -8.741 1.00 77.50 104 ILE A CA 1
ATOM 816 C C . ILE A 1 104 ? -5.384 -0.411 -8.739 1.00 77.50 104 ILE A C 1
ATOM 818 O O . ILE A 1 104 ? -4.614 0.276 -9.416 1.00 77.50 104 ILE A O 1
ATOM 822 N N . ASP A 1 105 ? -6.318 0.135 -7.955 1.00 79.50 105 ASP A N 1
ATOM 823 C CA . ASP A 1 105 ? -6.610 1.572 -7.924 1.00 79.50 105 ASP A CA 1
ATOM 824 C C . ASP A 1 105 ? -5.389 2.387 -7.494 1.00 79.50 105 ASP A C 1
ATOM 826 O O . ASP A 1 105 ? -4.890 3.229 -8.247 1.00 79.50 105 ASP A O 1
ATOM 830 N N . LEU A 1 106 ? -4.846 2.081 -6.315 1.00 77.94 106 LEU A N 1
ATOM 831 C CA . LEU A 1 106 ? -3.718 2.812 -5.746 1.00 77.94 106 LEU A CA 1
ATOM 832 C C . LEU A 1 106 ? -2.398 2.482 -6.468 1.00 77.94 106 LEU A C 1
ATOM 834 O O . LEU A 1 106 ? -1.515 3.338 -6.570 1.00 77.94 106 LEU A O 1
ATOM 838 N N . LEU A 1 107 ? -2.284 1.290 -7.071 1.00 80.25 107 LEU A N 1
ATOM 839 C CA . LEU A 1 107 ? -1.181 0.968 -7.978 1.00 80.25 107 LEU A CA 1
ATOM 840 C C . LEU A 1 107 ? -1.135 1.927 -9.167 1.00 80.25 107 LEU A C 1
ATOM 842 O O . LEU A 1 107 ? -0.080 2.484 -9.475 1.00 80.25 107 LEU A O 1
ATOM 846 N N . SER A 1 108 ? -2.270 2.127 -9.836 1.00 80.50 108 SER A N 1
ATOM 847 C CA . SER A 1 108 ? -2.337 2.957 -11.039 1.00 80.50 108 SER A CA 1
ATOM 848 C C . SER A 1 108 ? -2.045 4.436 -10.758 1.00 80.50 108 SER A C 1
ATOM 850 O O . SER A 1 108 ? -1.502 5.132 -11.619 1.00 80.50 108 SER A O 1
ATOM 852 N N . GLN A 1 109 ? -2.380 4.899 -9.550 1.00 84.12 109 GLN A N 1
ATOM 853 C CA . GLN A 1 109 ? -2.208 6.282 -9.111 1.00 84.12 109 GLN A CA 1
ATOM 854 C C . GLN A 1 109 ? -0.783 6.568 -8.619 1.00 84.12 109 GLN A C 1
ATOM 856 O O . GLN A 1 109 ? -0.218 7.598 -8.979 1.00 84.12 109 GLN A O 1
ATOM 861 N N . SER A 1 110 ? -0.192 5.657 -7.837 1.00 84.12 110 SER A N 1
ATOM 862 C CA . SER A 1 110 ? 1.053 5.927 -7.099 1.00 84.12 110 SER A CA 1
ATOM 863 C C . SER A 1 110 ? 2.255 5.123 -7.594 1.00 84.12 110 SER A C 1
ATOM 865 O O . SER A 1 110 ? 3.353 5.665 -7.707 1.00 84.12 110 SER A O 1
ATOM 867 N N . LEU A 1 111 ? 2.075 3.835 -7.910 1.00 82.69 111 LEU A N 1
ATOM 868 C CA . LEU A 1 111 ? 3.179 2.969 -8.339 1.00 82.69 111 LEU A CA 1
ATOM 869 C C . LEU A 1 111 ? 3.496 3.132 -9.825 1.00 82.69 111 LEU A C 1
ATOM 871 O O . LEU A 1 111 ? 4.668 3.164 -10.187 1.00 82.69 111 LEU A O 1
ATOM 875 N N . LEU A 1 112 ? 2.484 3.266 -10.686 1.00 83.50 112 LEU A N 1
ATOM 876 C CA . LEU A 1 112 ? 2.692 3.385 -12.131 1.00 83.50 112 LEU A CA 1
ATOM 877 C C . LEU A 1 112 ? 3.617 4.562 -12.506 1.00 83.50 112 LEU A C 1
ATOM 879 O O . LEU A 1 112 ? 4.565 4.324 -13.255 1.00 83.50 112 LEU A O 1
ATOM 883 N N . PRO A 1 113 ? 3.441 5.792 -11.974 1.00 87.06 113 PRO A N 1
ATOM 884 C CA . PRO A 1 113 ? 4.365 6.891 -12.261 1.00 87.06 113 PRO A CA 1
ATOM 885 C C . PRO A 1 113 ? 5.801 6.589 -11.817 1.00 87.06 113 PRO A C 1
ATOM 887 O O . PRO A 1 113 ? 6.743 6.871 -12.554 1.00 87.06 113 PRO A O 1
ATOM 890 N N . ALA A 1 114 ? 5.974 5.962 -10.648 1.00 87.94 114 ALA A N 1
ATOM 891 C CA . ALA A 1 114 ? 7.291 5.578 -10.145 1.00 87.94 114 ALA A CA 1
ATOM 892 C C . ALA A 1 114 ? 7.954 4.504 -11.024 1.00 87.94 114 ALA A C 1
ATOM 894 O O . ALA A 1 114 ? 9.157 4.550 -11.259 1.00 87.94 114 ALA A O 1
ATOM 895 N N . ILE A 1 115 ? 7.176 3.556 -11.547 1.00 85.00 115 ILE A N 1
ATOM 896 C CA . ILE A 1 115 ? 7.658 2.499 -12.446 1.00 85.00 115 ILE A CA 1
ATOM 897 C C . ILE A 1 115 ? 8.105 3.081 -13.790 1.00 85.00 115 ILE A C 1
ATOM 899 O O . ILE A 1 115 ? 9.152 2.688 -14.300 1.00 85.00 115 ILE A O 1
ATOM 903 N N . VAL A 1 116 ? 7.355 4.040 -14.341 1.00 84.19 116 VAL A N 1
ATOM 904 C CA . VAL A 1 116 ? 7.742 4.753 -15.570 1.00 84.19 116 VAL A CA 1
ATOM 905 C C . VAL A 1 116 ? 9.047 5.527 -15.362 1.00 84.19 116 VAL A C 1
ATOM 907 O O . VAL A 1 116 ? 9.946 5.441 -16.192 1.00 84.19 116 VAL A O 1
ATOM 910 N N . GLU A 1 117 ? 9.200 6.202 -14.223 1.00 86.31 117 GLU A N 1
ATOM 911 C CA . GLU A 1 117 ? 10.440 6.904 -13.863 1.00 86.31 117 GLU A CA 1
ATOM 912 C C . GLU A 1 117 ? 11.634 5.939 -13.716 1.00 86.31 117 GLU A C 1
ATOM 914 O O . GLU A 1 117 ? 12.740 6.234 -14.168 1.00 86.31 117 GLU A O 1
ATOM 919 N N . LEU A 1 118 ? 11.413 4.743 -13.158 1.00 85.69 118 LEU A N 1
ATOM 920 C CA . LEU A 1 118 ? 12.440 3.700 -13.032 1.00 85.69 118 LEU A CA 1
ATOM 921 C C . LEU A 1 118 ? 12.827 3.047 -14.360 1.00 85.69 118 LEU A C 1
ATOM 923 O O . LEU A 1 118 ? 13.934 2.519 -14.498 1.00 85.69 118 LEU A O 1
ATOM 927 N N . ALA A 1 119 ? 11.944 3.068 -15.351 1.00 82.81 119 ALA A N 1
ATOM 928 C CA . ALA A 1 119 ? 12.274 2.574 -16.678 1.00 82.81 119 ALA A CA 1
ATOM 929 C C . ALA A 1 119 ? 13.292 3.479 -17.398 1.00 82.81 119 ALA A C 1
ATOM 931 O O . ALA A 1 119 ? 14.062 3.004 -18.234 1.00 82.81 119 ALA A O 1
ATOM 932 N N . GLU A 1 120 ? 13.369 4.754 -17.011 1.00 82.69 120 GLU A N 1
ATOM 933 C CA . GLU A 1 120 ? 14.367 5.721 -17.483 1.00 82.69 120 GLU A CA 1
ATOM 934 C C . GLU A 1 120 ? 15.589 5.827 -16.546 1.00 82.69 120 GLU A C 1
ATOM 936 O O . GLU A 1 120 ? 16.450 6.694 -16.716 1.00 82.69 120 GLU A O 1
ATOM 941 N N . ASP A 1 121 ? 15.718 4.920 -15.570 1.00 85.69 121 ASP A N 1
ATOM 942 C CA . ASP A 1 121 ? 16.782 4.958 -14.565 1.00 85.69 121 ASP A CA 1
ATOM 943 C C . ASP A 1 121 ? 18.184 4.945 -15.199 1.00 85.69 121 ASP A C 1
ATOM 945 O O . ASP A 1 121 ? 18.460 4.262 -16.192 1.00 85.69 121 ASP A O 1
ATOM 949 N N . ARG A 1 122 ? 19.125 5.677 -14.593 1.00 82.56 122 ARG A N 1
ATOM 950 C CA . ARG A 1 122 ? 20.526 5.745 -15.046 1.00 82.56 122 ARG A CA 1
ATOM 951 C C . ARG A 1 122 ? 21.186 4.363 -15.076 1.00 82.56 122 ARG A C 1
ATOM 953 O O . ARG A 1 122 ? 22.035 4.098 -15.929 1.00 82.56 122 ARG A O 1
ATOM 960 N N . HIS A 1 123 ? 20.809 3.483 -14.154 1.00 83.81 123 HIS A N 1
ATOM 961 C CA . HIS A 1 123 ? 21.373 2.157 -13.995 1.00 83.81 123 HIS A CA 1
ATOM 962 C C . HIS A 1 123 ? 20.643 1.126 -14.864 1.00 83.81 123 HIS A C 1
ATOM 964 O O . HIS A 1 123 ? 19.508 0.732 -14.604 1.00 83.81 123 HIS A O 1
ATOM 970 N N . TRP A 1 124 ? 21.343 0.600 -15.869 1.00 81.44 124 TRP A N 1
ATOM 971 C CA . TRP A 1 124 ? 20.763 -0.308 -16.863 1.00 81.44 124 TRP A CA 1
ATOM 972 C C . TRP A 1 124 ? 20.089 -1.562 -16.279 1.00 81.44 124 TRP A C 1
ATOM 974 O O . TRP A 1 124 ? 19.118 -2.038 -16.860 1.00 81.44 124 TRP A O 1
ATOM 984 N N . ARG A 1 125 ? 20.568 -2.098 -15.141 1.00 83.62 125 ARG A N 1
ATOM 985 C CA . ARG A 1 125 ? 19.930 -3.266 -14.500 1.00 83.62 125 ARG A CA 1
ATOM 986 C C . ARG A 1 125 ? 18.560 -2.939 -13.914 1.00 83.62 125 ARG A C 1
ATOM 988 O O . ARG A 1 125 ? 17.698 -3.804 -13.928 1.00 83.62 125 ARG A O 1
ATOM 995 N N . VAL A 1 126 ? 18.380 -1.719 -13.400 1.00 86.75 126 VAL A N 1
ATOM 996 C CA . VAL A 1 126 ? 17.094 -1.266 -12.845 1.00 86.75 126 VAL A CA 1
ATOM 997 C C . VAL A 1 126 ? 16.073 -1.209 -13.977 1.00 86.75 126 VAL A C 1
ATOM 999 O O . VAL A 1 126 ? 15.019 -1.827 -13.877 1.00 86.75 126 VAL A O 1
ATOM 1002 N N . ARG A 1 127 ? 16.457 -0.606 -15.111 1.00 83.44 127 ARG A N 1
ATOM 1003 C CA . ARG A 1 127 ? 15.637 -0.583 -16.331 1.00 83.44 127 ARG A CA 1
ATOM 1004 C C . ARG A 1 127 ? 15.252 -1.985 -16.809 1.00 83.44 127 ARG A C 1
ATOM 1006 O O . ARG A 1 127 ? 14.087 -2.238 -17.081 1.00 83.44 127 ARG A O 1
ATOM 1013 N N . LEU A 1 128 ? 16.218 -2.908 -16.875 1.00 81.62 128 LEU A N 1
ATOM 1014 C CA . LEU A 1 128 ? 15.963 -4.302 -17.258 1.00 81.62 128 LEU A CA 1
ATOM 1015 C C . LEU A 1 128 ? 14.943 -4.974 -16.325 1.00 81.62 128 LEU A C 1
ATOM 1017 O O . LEU A 1 128 ? 14.011 -5.604 -16.812 1.00 81.62 128 LEU A O 1
ATOM 1021 N N . ALA A 1 129 ? 15.091 -4.803 -15.008 1.00 84.88 129 ALA A N 1
ATOM 1022 C CA . ALA A 1 129 ? 14.178 -5.385 -14.027 1.00 84.88 129 ALA A CA 1
ATOM 1023 C C . ALA A 1 129 ? 12.743 -4.850 -14.177 1.00 84.88 129 ALA A C 1
ATOM 1025 O O . ALA A 1 129 ? 11.789 -5.614 -14.060 1.00 84.88 129 ALA A O 1
ATOM 1026 N N . ILE A 1 130 ? 12.580 -3.559 -14.490 1.00 85.25 130 ILE A N 1
ATOM 1027 C CA . ILE A 1 130 ? 11.264 -2.981 -14.794 1.00 85.25 130 ILE A CA 1
ATOM 1028 C C . ILE A 1 130 ? 10.686 -3.565 -16.082 1.00 85.25 130 ILE A C 1
ATOM 1030 O O . ILE A 1 130 ? 9.515 -3.937 -16.100 1.00 85.25 130 ILE A O 1
ATOM 1034 N N . ILE A 1 131 ? 11.492 -3.711 -17.137 1.00 79.06 131 ILE A N 1
ATOM 1035 C CA . ILE A 1 131 ? 11.025 -4.293 -18.404 1.00 79.06 131 ILE A CA 1
ATOM 1036 C C . ILE A 1 131 ? 10.514 -5.726 -18.209 1.00 79.06 131 ILE A C 1
ATOM 1038 O O . ILE A 1 131 ? 9.484 -6.097 -18.767 1.00 79.06 131 ILE A O 1
ATOM 1042 N N . GLU A 1 132 ? 11.191 -6.518 -17.378 1.00 81.12 132 GLU A N 1
ATOM 1043 C CA . GLU A 1 132 ? 10.751 -7.872 -17.019 1.00 81.12 132 GLU A CA 1
ATOM 1044 C C . GLU A 1 132 ? 9.485 -7.878 -16.144 1.00 81.12 132 GLU A C 1
ATOM 1046 O O . GLU A 1 132 ? 8.729 -8.848 -16.164 1.00 81.12 132 GLU A O 1
ATOM 1051 N N . TYR A 1 133 ? 9.227 -6.794 -15.410 1.00 83.25 133 TYR A N 1
ATOM 1052 C CA . TYR A 1 133 ? 8.058 -6.647 -14.544 1.00 83.25 133 TYR A CA 1
ATOM 1053 C C . TYR A 1 133 ? 6.792 -6.186 -15.290 1.00 83.25 133 TYR A C 1
ATOM 1055 O O . TYR A 1 133 ? 5.679 -6.554 -14.912 1.00 83.25 133 TYR A O 1
ATOM 1063 N N . ILE A 1 134 ? 6.935 -5.429 -16.382 1.00 79.75 134 ILE A N 1
ATOM 1064 C CA . ILE A 1 134 ? 5.820 -4.898 -17.185 1.00 79.75 134 ILE A CA 1
ATOM 1065 C C . ILE A 1 134 ? 4.775 -5.951 -17.602 1.00 79.75 134 ILE A C 1
ATOM 1067 O O . ILE A 1 134 ? 3.584 -5.683 -17.435 1.00 79.75 134 ILE A O 1
ATOM 1071 N N . PRO A 1 135 ? 5.152 -7.133 -18.126 1.00 78.31 135 PRO A N 1
ATOM 1072 C CA . PRO A 1 135 ? 4.199 -8.186 -18.471 1.00 78.31 135 PRO A CA 1
ATOM 1073 C C . PRO A 1 135 ? 3.224 -8.529 -17.339 1.00 78.31 135 PRO A C 1
ATOM 1075 O O . PRO A 1 135 ? 2.026 -8.700 -17.561 1.00 78.31 135 PRO A O 1
ATOM 1078 N N . LEU A 1 136 ? 3.732 -8.599 -16.107 1.00 80.06 136 LEU A N 1
ATOM 1079 C CA . LEU A 1 136 ? 2.919 -8.908 -14.937 1.00 80.06 136 LEU A CA 1
ATOM 1080 C C . LEU A 1 136 ? 1.925 -7.778 -14.641 1.00 80.06 136 LEU A C 1
ATOM 1082 O O . LEU A 1 136 ? 0.751 -8.049 -14.396 1.00 80.06 136 LEU A O 1
ATOM 1086 N N . LEU A 1 137 ? 2.371 -6.522 -14.746 1.00 77.94 137 LEU A N 1
ATOM 1087 C CA . LEU A 1 137 ? 1.501 -5.351 -14.612 1.00 77.94 137 LEU A CA 1
ATOM 1088 C C . LEU A 1 137 ? 0.403 -5.315 -15.671 1.00 77.94 137 LEU A C 1
ATOM 1090 O O . LEU A 1 137 ? -0.741 -5.017 -15.343 1.00 77.94 137 LEU A O 1
ATOM 1094 N N . ALA A 1 138 ? 0.735 -5.622 -16.927 1.00 79.50 138 ALA A N 1
ATOM 1095 C CA . ALA A 1 138 ? -0.229 -5.645 -18.022 1.00 79.50 138 ALA A CA 1
ATOM 1096 C C . ALA A 1 138 ? -1.338 -6.680 -17.767 1.00 79.50 138 ALA A C 1
ATOM 1098 O O . ALA A 1 138 ? -2.515 -6.393 -17.977 1.00 79.50 138 ALA A O 1
ATOM 1099 N N . SER A 1 139 ? -0.971 -7.852 -17.238 1.00 81.12 139 SER A N 1
ATOM 1100 C CA . SER A 1 139 ? -1.927 -8.887 -16.825 1.00 81.12 139 SER A CA 1
ATOM 1101 C C . SER A 1 139 ? -2.872 -8.410 -15.713 1.00 81.12 139 SER A C 1
ATOM 1103 O O . SER A 1 139 ? -4.055 -8.737 -15.716 1.00 81.12 139 SER A O 1
ATOM 1105 N N . GLN A 1 140 ? -2.368 -7.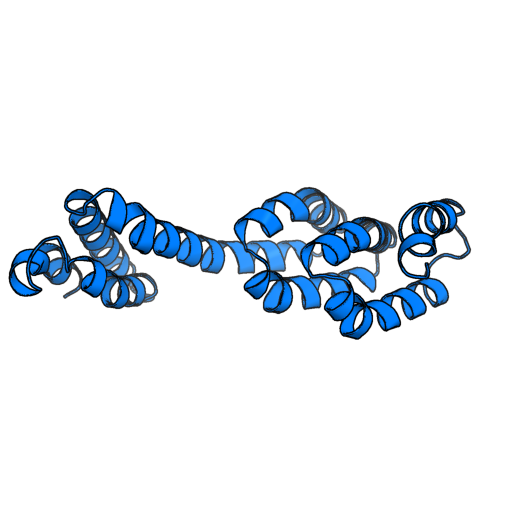610 -14.771 1.00 77.62 140 GLN A N 1
ATOM 1106 C CA . GLN A 1 140 ? -3.133 -7.158 -13.604 1.00 77.62 140 GLN A CA 1
ATOM 1107 C C . GLN A 1 140 ? -3.999 -5.919 -13.874 1.00 77.62 140 GLN A C 1
ATOM 1109 O O . GLN A 1 140 ? -5.095 -5.817 -13.333 1.00 77.62 140 GLN A O 1
ATOM 1114 N N . LEU A 1 141 ? -3.523 -4.982 -14.699 1.00 76.38 141 LEU A N 1
ATOM 1115 C CA . LEU A 1 141 ? -4.237 -3.748 -15.057 1.00 76.38 141 LEU A CA 1
ATOM 1116 C C . LEU A 1 141 ? -5.195 -3.936 -16.242 1.00 76.38 141 LEU A C 1
ATOM 1118 O O . LEU A 1 141 ? -6.123 -3.148 -16.418 1.00 76.38 141 LEU A O 1
ATOM 1122 N N . GLY A 1 142 ? -4.974 -4.974 -17.050 1.00 76.69 142 GLY A N 1
ATOM 1123 C CA . GLY A 1 142 ? -5.710 -5.231 -18.279 1.00 76.69 142 GLY A CA 1
ATOM 1124 C C . GLY A 1 142 ? -5.080 -4.571 -19.509 1.00 76.69 142 GLY A C 1
ATOM 1125 O O . GLY A 1 142 ? -4.435 -3.523 -19.442 1.00 76.69 142 GLY A O 1
ATOM 1126 N N . VAL A 1 143 ? -5.308 -5.202 -20.664 1.00 70.50 143 VAL A N 1
ATOM 1127 C CA . VAL A 1 143 ? -4.651 -4.871 -21.941 1.00 70.50 143 VAL A CA 1
ATOM 1128 C C . VAL A 1 143 ? -4.980 -3.450 -22.415 1.00 70.50 143 VAL A C 1
ATOM 1130 O O . VAL A 1 143 ? -4.090 -2.728 -22.845 1.00 70.50 143 VAL A O 1
ATOM 1133 N N . GLY A 1 144 ? -6.229 -2.999 -22.245 1.00 69.81 144 GLY A N 1
ATOM 1134 C CA . GLY A 1 144 ? -6.644 -1.658 -22.678 1.00 69.81 144 GLY A CA 1
ATOM 1135 C C . GLY A 1 144 ? -5.935 -0.524 -21.928 1.00 69.81 144 GLY A C 1
ATOM 1136 O O . GLY A 1 144 ? -5.510 0.451 -22.536 1.00 69.81 144 GLY A O 1
ATOM 1137 N N . PHE A 1 145 ? -5.732 -0.669 -20.614 1.00 71.81 145 PHE A N 1
ATOM 1138 C CA . PHE A 1 145 ? -5.002 0.329 -19.824 1.00 71.81 145 PHE A CA 1
ATOM 1139 C C . PHE A 1 145 ? -3.501 0.327 -20.146 1.00 71.81 145 PHE A C 1
ATOM 1141 O O . PHE A 1 145 ? -2.844 1.371 -20.116 1.00 71.81 145 PHE A O 1
ATOM 1148 N N . PHE A 1 146 ? -2.960 -0.856 -20.450 1.00 71.31 146 PHE A N 1
ATOM 1149 C CA . PHE A 1 146 ? -1.577 -1.015 -20.870 1.00 71.31 146 PHE A CA 1
ATOM 1150 C C . PHE A 1 146 ? -1.308 -0.311 -22.205 1.00 71.31 146 PHE A C 1
ATOM 1152 O O . PHE A 1 146 ? -0.370 0.482 -22.283 1.00 71.31 146 PHE A O 1
ATOM 1159 N N . ASP A 1 147 ? -2.142 -0.540 -23.218 1.00 69.81 147 ASP A N 1
ATOM 1160 C CA . ASP A 1 147 ? -1.960 0.046 -24.549 1.00 69.81 147 ASP A CA 1
ATOM 1161 C C . ASP A 1 147 ? -2.013 1.579 -24.515 1.00 69.81 147 ASP A C 1
ATOM 1163 O O . ASP A 1 147 ? -1.155 2.239 -25.107 1.00 69.81 147 ASP A O 1
ATOM 1167 N N . ASP A 1 148 ? -2.946 2.146 -23.745 1.00 73.62 148 ASP A N 1
ATOM 1168 C CA . ASP A 1 148 ? -3.142 3.596 -23.657 1.00 73.62 148 ASP A CA 1
ATOM 1169 C C . ASP A 1 148 ? -1.982 4.332 -22.963 1.00 73.62 148 ASP A C 1
ATOM 1171 O O . ASP A 1 148 ? -1.624 5.443 -23.363 1.00 73.62 148 ASP A O 1
ATOM 1175 N N . LYS A 1 149 ? -1.398 3.752 -21.901 1.00 71.31 149 LYS A N 1
ATOM 1176 C CA . LYS A 1 149 ? -0.381 4.438 -21.074 1.00 71.31 149 LYS A CA 1
ATOM 1177 C C . LYS A 1 149 ? 1.035 3.905 -21.232 1.00 71.31 149 LYS A C 1
ATOM 1179 O O . LYS A 1 149 ? 1.981 4.687 -21.215 1.00 71.31 149 LYS A O 1
ATOM 1184 N N . LEU A 1 150 ? 1.198 2.590 -21.322 1.00 70.94 150 LEU A N 1
ATOM 1185 C CA . LEU A 1 150 ? 2.501 1.924 -21.310 1.00 70.94 150 LEU A CA 1
ATOM 1186 C C . LEU A 1 150 ? 2.948 1.474 -22.705 1.00 70.94 150 LEU A C 1
ATOM 1188 O O . LEU A 1 150 ? 4.148 1.315 -22.912 1.00 70.94 150 LEU A O 1
ATOM 1192 N N . GLY A 1 151 ? 2.037 1.320 -23.670 1.00 69.81 151 GLY A N 1
ATOM 1193 C CA . GLY A 1 151 ? 2.357 0.860 -25.025 1.00 69.81 151 GLY A CA 1
ATOM 1194 C C . GLY A 1 151 ? 3.354 1.768 -25.751 1.00 69.81 151 GLY A C 1
ATOM 1195 O O . GLY A 1 151 ? 4.388 1.304 -26.237 1.00 69.81 151 GLY A O 1
ATOM 1196 N N . ALA A 1 152 ? 3.101 3.080 -25.759 1.00 72.56 152 ALA A N 1
ATOM 1197 C CA . ALA A 1 152 ? 4.007 4.058 -26.369 1.00 72.56 152 ALA A CA 1
ATOM 1198 C C . ALA A 1 152 ? 5.379 4.097 -25.673 1.00 72.56 152 ALA A C 1
ATOM 1200 O O . ALA A 1 152 ? 6.408 4.152 -26.346 1.00 72.56 152 ALA A O 1
ATOM 1201 N N . LEU A 1 153 ? 5.397 3.993 -24.339 1.00 70.62 153 LEU A N 1
ATOM 1202 C CA . LEU A 1 153 ? 6.626 3.944 -23.545 1.00 70.62 153 LEU A CA 1
ATOM 1203 C C . LEU A 1 153 ? 7.429 2.672 -23.819 1.00 70.62 153 LEU A C 1
ATOM 1205 O O . LEU A 1 153 ? 8.636 2.745 -23.999 1.00 70.62 153 LEU A O 1
ATOM 1209 N N . CYS A 1 154 ? 6.775 1.516 -23.945 1.00 69.69 154 CYS A N 1
ATOM 1210 C CA . CYS A 1 154 ? 7.444 0.267 -24.309 1.00 69.69 154 CYS A CA 1
ATOM 1211 C C . CYS A 1 154 ? 8.080 0.356 -25.698 1.00 69.69 154 CYS A C 1
ATOM 1213 O O . CYS A 1 154 ? 9.218 -0.071 -25.882 1.00 69.69 154 CYS A O 1
ATOM 1215 N N . MET A 1 155 ? 7.383 0.959 -26.665 1.00 69.94 155 MET A N 1
ATOM 1216 C CA . MET A 1 155 ? 7.929 1.193 -28.004 1.00 69.94 155 MET A CA 1
ATOM 1217 C C . MET A 1 155 ? 9.096 2.183 -27.988 1.00 69.94 155 MET A C 1
ATOM 1219 O O . MET A 1 155 ? 10.066 1.987 -28.720 1.00 69.94 155 MET A O 1
ATOM 1223 N N . GLN A 1 156 ? 9.041 3.199 -27.127 1.00 70.62 156 GLN A N 1
ATOM 1224 C CA . GLN A 1 156 ? 10.154 4.112 -26.896 1.00 70.62 156 GLN A CA 1
ATOM 1225 C C . GLN A 1 156 ? 11.338 3.400 -26.224 1.00 70.62 156 GLN A C 1
ATOM 1227 O O . GLN A 1 156 ? 12.462 3.539 -26.687 1.00 70.62 156 GLN A O 1
ATOM 1232 N N . TRP A 1 157 ? 11.124 2.565 -25.205 1.00 67.81 157 TRP A N 1
ATOM 1233 C CA . TRP A 1 157 ? 12.192 1.814 -24.531 1.00 67.81 157 TRP A CA 1
ATOM 1234 C C . TRP A 1 157 ? 12.873 0.802 -25.450 1.00 67.81 157 TRP A C 1
ATOM 1236 O O . TRP A 1 157 ? 14.092 0.648 -25.389 1.00 67.81 157 TRP A O 1
ATOM 1246 N N . LEU A 1 158 ? 12.109 0.166 -26.345 1.00 61.28 158 LEU A N 1
ATOM 1247 C CA . LEU A 1 158 ? 12.648 -0.690 -27.405 1.00 61.28 158 LEU A CA 1
ATOM 1248 C C . LEU A 1 158 ? 13.560 0.082 -28.373 1.00 61.28 158 LEU A C 1
ATOM 1250 O O . LEU A 1 158 ? 14.467 -0.514 -28.956 1.00 61.28 158 LEU A O 1
ATOM 1254 N N . GLN A 1 159 ? 13.339 1.389 -28.540 1.00 61.31 159 GLN A N 1
ATOM 1255 C CA . GLN A 1 159 ? 14.173 2.266 -29.363 1.00 61.31 159 GLN A CA 1
ATOM 1256 C C . GLN A 1 159 ? 15.362 2.855 -28.581 1.00 61.31 159 GLN A C 1
ATOM 1258 O O . GLN A 1 159 ? 16.469 2.897 -29.117 1.00 61.31 159 GLN A O 1
ATOM 1263 N N . ASP A 1 160 ? 15.156 3.262 -27.323 1.00 58.41 160 ASP A N 1
ATOM 1264 C CA . ASP A 1 160 ? 16.123 4.013 -26.507 1.00 58.41 160 ASP A CA 1
ATOM 1265 C C . ASP A 1 160 ? 17.140 3.128 -25.768 1.00 58.41 160 ASP A C 1
ATOM 1267 O O . ASP A 1 160 ? 18.260 3.565 -25.490 1.00 58.41 160 ASP A O 1
ATOM 1271 N N . MET A 1 161 ? 16.804 1.878 -25.430 1.00 51.53 161 MET A N 1
ATOM 1272 C CA . MET A 1 161 ? 17.632 1.061 -24.541 1.00 51.53 161 MET A CA 1
ATOM 1273 C C . MET A 1 161 ? 17.785 -0.383 -25.038 1.00 51.53 161 MET A C 1
ATOM 1275 O O . MET A 1 161 ? 16.914 -1.225 -24.874 1.00 51.53 161 MET A O 1
ATOM 1279 N N . VAL A 1 162 ? 19.009 -0.710 -25.478 1.00 45.81 162 VAL A N 1
ATOM 1280 C CA . VAL A 1 162 ? 19.556 -2.083 -25.545 1.00 45.81 162 VAL A CA 1
ATOM 1281 C C . VAL A 1 162 ? 19.170 -2.911 -26.791 1.00 45.81 162 VAL A C 1
ATOM 1283 O O . VAL A 1 162 ? 18.648 -4.016 -26.700 1.00 45.81 162 VAL A O 1
ATOM 1286 N N . CYS A 1 163 ? 19.651 -2.489 -27.966 1.00 43.44 163 CYS A N 1
ATOM 1287 C CA . CYS A 1 163 ? 19.996 -3.424 -29.057 1.00 43.44 163 CYS A CA 1
ATOM 1288 C C . CYS A 1 163 ? 21.290 -4.237 -28.785 1.00 43.44 163 CYS A C 1
ATOM 1290 O O . CYS A 1 163 ? 21.710 -5.019 -29.634 1.00 43.44 163 CYS A O 1
ATOM 1292 N N . SER A 1 164 ? 21.934 -4.089 -27.616 1.00 43.47 164 SER A N 1
ATOM 1293 C CA . SER A 1 164 ? 23.246 -4.709 -27.332 1.00 43.47 164 SER A CA 1
ATOM 1294 C C . SER A 1 164 ? 23.222 -5.934 -26.407 1.00 43.47 164 SER A C 1
ATOM 1296 O O . SER A 1 164 ? 24.255 -6.578 -26.256 1.00 43.47 164 SER A O 1
ATOM 1298 N N . ASN A 1 165 ? 22.086 -6.309 -25.805 1.00 46.19 165 ASN A N 1
ATOM 1299 C CA . ASN A 1 165 ? 21.958 -7.575 -25.069 1.00 46.19 165 ASN A CA 1
ATOM 1300 C C . ASN A 1 165 ? 20.827 -8.415 -25.668 1.00 46.19 165 ASN A C 1
ATOM 1302 O O . ASN A 1 165 ? 19.651 -8.160 -25.425 1.00 46.19 165 ASN A O 1
ATOM 1306 N N . TYR A 1 166 ? 21.201 -9.468 -26.394 1.00 46.84 166 TYR A N 1
ATOM 1307 C CA . TYR A 1 166 ? 20.330 -10.456 -27.045 1.00 46.84 166 TYR A CA 1
ATOM 1308 C C . TYR A 1 166 ? 19.226 -11.080 -26.147 1.00 46.84 166 TYR A C 1
ATOM 1310 O O . TYR A 1 166 ? 18.315 -11.709 -26.672 1.00 46.84 166 TYR A O 1
ATOM 1318 N N . ARG A 1 167 ? 19.264 -10.896 -24.816 1.00 46.34 167 ARG A N 1
ATOM 1319 C CA . ARG A 1 167 ? 18.277 -11.416 -23.843 1.00 46.34 167 ARG A CA 1
ATOM 1320 C C . ARG A 1 167 ? 16.953 -10.645 -23.782 1.00 46.34 167 ARG A C 1
ATOM 1322 O O . ARG A 1 167 ? 15.918 -11.253 -23.536 1.00 46.34 167 ARG A O 1
ATOM 1329 N N . LEU A 1 168 ? 16.971 -9.330 -24.005 1.00 46.66 168 LEU A N 1
ATOM 1330 C CA . LEU A 1 168 ? 15.749 -8.510 -23.972 1.00 46.66 168 LEU A CA 1
ATOM 1331 C C . LEU A 1 168 ? 14.858 -8.791 -25.182 1.00 46.66 168 LEU A C 1
ATOM 1333 O O . LEU A 1 168 ? 13.643 -8.903 -25.051 1.00 46.66 168 LEU A O 1
ATOM 1337 N N . ARG A 1 169 ? 15.484 -9.009 -26.343 1.00 48.88 169 ARG A N 1
ATOM 1338 C CA . ARG A 1 169 ? 14.785 -9.372 -27.573 1.00 48.88 169 ARG A CA 1
ATOM 1339 C C . ARG A 1 169 ? 14.063 -10.714 -27.431 1.00 48.88 169 ARG A C 1
ATOM 1341 O O . ARG A 1 169 ? 12.889 -10.781 -27.755 1.00 48.88 169 ARG A O 1
ATOM 1348 N N . SER A 1 170 ? 14.692 -11.725 -26.820 1.00 45.09 170 SER A N 1
ATOM 1349 C CA . SER A 1 170 ? 14.018 -13.000 -26.544 1.00 45.09 170 SER A CA 1
ATOM 1350 C C . SER A 1 170 ? 12.899 -12.897 -25.502 1.00 45.09 170 SER A C 1
ATOM 1352 O O . SER A 1 170 ? 11.885 -13.553 -25.676 1.00 45.09 170 SER A O 1
ATOM 1354 N N . SER A 1 171 ? 13.026 -12.090 -24.439 1.00 44.53 171 SER A N 1
ATOM 1355 C CA . SER A 1 171 ? 11.952 -11.963 -23.432 1.00 44.53 171 SER A CA 1
ATOM 1356 C C . SER A 1 171 ? 10.743 -11.166 -23.940 1.00 44.53 171 SER A C 1
ATOM 1358 O O . SER A 1 171 ? 9.609 -11.557 -23.673 1.00 44.53 171 SER A O 1
ATOM 1360 N N . CYS A 1 172 ? 10.955 -10.098 -24.719 1.00 43.75 172 CYS A N 1
ATOM 1361 C CA . CYS A 1 172 ? 9.860 -9.356 -25.355 1.00 43.75 172 CYS A CA 1
ATOM 1362 C C . CYS A 1 172 ? 9.218 -10.135 -26.521 1.00 43.75 172 CYS A C 1
ATOM 1364 O O . CYS A 1 172 ? 7.994 -10.115 -26.655 1.00 43.75 172 CYS A O 1
ATOM 1366 N N . GLU A 1 173 ? 10.006 -10.858 -27.331 1.00 46.94 173 GLU A N 1
ATOM 1367 C CA . GLU A 1 173 ? 9.488 -11.692 -28.432 1.00 46.94 173 GLU A CA 1
ATOM 1368 C C . GLU A 1 173 ? 8.808 -12.981 -27.927 1.00 46.94 173 GLU A C 1
ATOM 1370 O O . GLU A 1 173 ? 7.860 -13.445 -28.553 1.00 46.94 173 GLU A O 1
ATOM 1375 N N . SER A 1 174 ? 9.232 -13.555 -26.793 1.00 48.00 174 SER A N 1
ATOM 1376 C CA . SER A 1 174 ? 8.752 -14.871 -26.337 1.00 48.00 174 SER A CA 1
ATOM 1377 C C . SER A 1 174 ? 7.547 -14.836 -25.384 1.00 48.00 174 SER A C 1
ATOM 1379 O O . SER A 1 174 ? 7.064 -15.909 -25.024 1.00 48.00 174 SER A O 1
ATOM 1381 N N . GLY A 1 175 ? 7.064 -13.661 -24.958 1.00 52.69 175 GLY A N 1
ATOM 1382 C CA . GLY A 1 175 ? 6.047 -13.568 -23.897 1.00 52.69 175 GLY A CA 1
ATOM 1383 C C . GLY A 1 175 ? 4.765 -12.800 -24.223 1.00 52.69 175 GLY A C 1
ATOM 1384 O O . GLY A 1 175 ? 3.692 -13.272 -23.863 1.00 52.69 175 GLY A O 1
ATOM 1385 N N . TYR A 1 176 ? 4.848 -11.625 -24.861 1.00 45.12 176 TYR A N 1
ATOM 1386 C CA . TYR A 1 176 ? 3.699 -10.697 -24.903 1.00 45.12 176 TYR A CA 1
ATOM 1387 C C . TYR A 1 176 ? 3.396 -10.065 -26.268 1.00 45.12 176 TYR A C 1
ATOM 1389 O O . TYR A 1 176 ? 2.231 -9.829 -26.568 1.00 45.12 176 TYR A O 1
ATOM 1397 N N . LEU A 1 177 ? 4.380 -9.839 -27.147 1.00 44.78 177 LEU A N 1
ATOM 1398 C CA . LEU A 1 177 ? 4.080 -9.211 -28.446 1.00 44.78 177 LEU A CA 1
ATOM 1399 C C . LEU A 1 177 ? 3.351 -10.141 -29.433 1.00 44.78 177 LEU A C 1
ATOM 1401 O O . LEU A 1 177 ? 2.640 -9.653 -30.302 1.00 44.78 177 LEU A O 1
ATOM 1405 N N . LEU A 1 178 ? 3.472 -11.466 -29.294 1.00 44.41 178 LEU A N 1
ATOM 1406 C CA . LEU A 1 178 ? 2.746 -12.424 -30.144 1.00 44.41 178 LEU A CA 1
ATOM 1407 C C . LEU A 1 178 ? 1.316 -12.716 -29.664 1.00 44.41 178 LEU A C 1
ATOM 1409 O O . LEU A 1 178 ? 0.497 -13.131 -30.475 1.00 44.41 178 LEU A O 1
ATOM 1413 N N . SER A 1 179 ? 1.006 -12.504 -28.382 1.00 41.69 179 SER A N 1
ATOM 1414 C CA . SER A 1 179 ? -0.342 -12.706 -27.829 1.00 41.69 179 SER A CA 1
ATOM 1415 C C . SER A 1 179 ? -1.194 -11.435 -27.829 1.00 41.69 179 SER A C 1
ATOM 1417 O O . SER A 1 179 ? -2.412 -11.544 -27.813 1.00 41.69 179 SER A O 1
ATOM 1419 N N . ALA A 1 180 ? -0.583 -10.246 -27.871 1.00 37.44 180 ALA A N 1
ATOM 1420 C CA . ALA A 1 180 ? -1.299 -8.972 -27.994 1.00 37.44 180 ALA A CA 1
ATOM 1421 C C . ALA A 1 180 ? -1.580 -8.553 -29.457 1.00 37.44 180 ALA A C 1
ATOM 1423 O O . ALA A 1 180 ? -2.426 -7.699 -29.698 1.00 37.44 180 ALA A O 1
ATOM 1424 N N . LEU A 1 181 ? -0.891 -9.150 -30.441 1.00 33.00 181 LEU A N 1
ATOM 1425 C CA . LEU A 1 181 ? -1.112 -8.924 -31.882 1.00 33.00 181 LEU A CA 1
ATOM 1426 C C . LEU A 1 181 ? -1.883 -10.069 -32.574 1.00 33.00 181 LEU A C 1
ATOM 1428 O O . LEU A 1 181 ? -1.930 -10.110 -33.806 1.00 33.00 181 LEU A O 1
ATOM 1432 N N . GLY A 1 182 ? -2.457 -10.996 -31.801 1.00 31.66 182 GLY A N 1
ATOM 1433 C CA . GLY A 1 182 ? -3.258 -12.125 -32.283 1.00 31.66 182 GLY A CA 1
ATOM 1434 C C . GLY A 1 182 ? -4.676 -12.093 -31.743 1.00 31.66 182 GLY A C 1
ATOM 1435 O O . GLY A 1 182 ? -4.809 -12.102 -30.502 1.00 31.66 182 GLY A O 1
#

Organism: NCBI:txid889485